Protein AF-A0A016QLS1-F1 (afdb_monomer_lite)

pLDDT: mean 85.64, std 13.07, range [38.88, 97.31]

Foldseek 3Di:
DKWWFALCLVCLLVVHDSVVSVVVQVVCLLVLQKDKDFAWDDQPPDTHGQGMMIFGDPDPQDGRFDDDPVNNVDCLDPCSNVCVVVVVHPNVLLVVLVPPPDDPVSSSVVSVVVRVPSRVPPPDPPPPVPRPPVQPADPALLSLLVCLVVLQVDDPVVSLVNLLSSLCNHCVNQVNSNCSVVSSVQSVVLSVCVVVVHNSSNQLSVLSVVLRVCVVVVPVDPGSVVVSVVSSDDD

Sequence (235 aa):
MVYFLPAVIVAAALGYSERHLYRLTAELRGAGLLDARGHVAQVGKLRRYSGTLWAVKLRPEAVRPRLRWWDFRHDWRPDFAEDYHGERGAFRAVQDVMSEPLDLKGQIGRLIALAQQWAAVPGMAKTPVEGGSDMRLGAGLRAVAAQLPALIGMHPRQRHRAVSALAAEIAHTLNEPGRFRQHCASIYAALTEENEQRPGLRLLALQLERLAVDLAEVAPWRKPGAVLAARLRPA

Organism: NCBI:txid1476583

Secondary structure (DSSP, 8-state):
-EEE--HHHHHHHTT--HHHHHHHHHHHHHTTSEEEEEEEEEETTEEEEEEEEEEE--STTSPPP---TTGGGS-S-TTHHHHHHTT--HHHHHHHHHHSS--HHHHHHHHHHHHHHHHT-TT---------------SHHHHHHHHGGGGTTS-HHHHHHHHHHHHHHHHHHTT-GGGHHHHHHHHHHHHHHHHTTS-HHHHHHHHHHHHHHHHHTT---S-HHHHHHHHTS--

Structure (mmCIF, N/CA/C/O backbone):
data_AF-A0A016QLS1-F1
#
_entry.id   AF-A0A016QLS1-F1
#
loop_
_atom_site.group_PDB
_atom_site.id
_atom_site.type_symbol
_atom_site.label_atom_id
_atom_site.label_alt_id
_atom_site.label_comp_id
_atom_site.label_asym_id
_atom_site.label_entity_id
_atom_site.label_seq_id
_atom_site.pdbx_PDB_ins_code
_atom_site.Cartn_x
_atom_site.Cartn_y
_atom_site.Cartn_z
_atom_site.occupancy
_atom_site.B_iso_or_equiv
_atom_site.auth_seq_id
_atom_site.auth_comp_id
_atom_site.auth_asym_id
_atom_site.auth_atom_id
_atom_site.pdbx_PDB_model_num
ATOM 1 N N . MET A 1 1 ? 8.570 -8.772 1.749 1.00 73.94 1 MET A N 1
ATOM 2 C CA . MET A 1 1 ? 9.916 -8.427 1.240 1.00 73.94 1 MET A CA 1
ATOM 3 C C . MET A 1 1 ? 9.792 -7.211 0.339 1.00 73.94 1 MET A C 1
ATOM 5 O O . MET A 1 1 ? 8.758 -7.105 -0.315 1.00 73.94 1 MET A O 1
ATOM 9 N N . VAL A 1 2 ? 10.766 -6.295 0.358 1.00 84.62 2 VAL A N 1
ATOM 10 C CA . VAL A 1 2 ? 10.768 -5.068 -0.460 1.00 84.62 2 VAL A CA 1
ATOM 11 C C . VAL A 1 2 ? 11.813 -5.188 -1.564 1.00 84.62 2 VAL A C 1
ATOM 13 O O . VAL A 1 2 ? 12.924 -5.640 -1.306 1.00 84.62 2 VAL A O 1
ATOM 16 N N . TYR A 1 3 ? 11.445 -4.779 -2.772 1.00 87.19 3 TYR A N 1
ATOM 17 C CA . TYR A 1 3 ? 12.298 -4.760 -3.954 1.00 87.19 3 TYR A CA 1
ATOM 18 C C . TYR A 1 3 ? 12.253 -3.379 -4.592 1.00 87.19 3 TYR A C 1
ATOM 20 O O . TYR A 1 3 ? 11.197 -2.747 -4.614 1.00 87.19 3 TYR A O 1
ATOM 28 N N . PHE A 1 4 ? 13.364 -2.944 -5.170 1.00 89.69 4 PHE A N 1
ATOM 29 C CA . PHE A 1 4 ? 13.385 -1.814 -6.087 1.00 89.69 4 PHE A CA 1
ATOM 30 C C . PHE A 1 4 ? 13.389 -2.336 -7.519 1.00 89.69 4 PHE A C 1
ATOM 32 O O . PHE A 1 4 ? 14.244 -3.134 -7.887 1.00 89.69 4 PHE A O 1
ATOM 39 N N . LEU A 1 5 ? 12.418 -1.907 -8.321 1.00 91.75 5 LEU A N 1
ATOM 40 C CA . LEU A 1 5 ? 12.356 -2.242 -9.739 1.00 91.75 5 LEU A CA 1
ATOM 41 C C . LEU A 1 5 ? 11.511 -1.191 -10.475 1.00 91.75 5 LEU A C 1
ATOM 43 O O . LEU A 1 5 ? 10.357 -0.969 -10.101 1.00 91.75 5 LEU A O 1
ATOM 47 N N . PRO A 1 6 ? 12.031 -0.509 -11.507 1.00 92.62 6 PRO A N 1
ATOM 48 C CA . PRO A 1 6 ? 11.239 0.442 -12.281 1.00 92.62 6 PRO A CA 1
ATOM 49 C C . PRO A 1 6 ? 9.993 -0.194 -12.911 1.00 92.62 6 PRO A C 1
ATOM 51 O O . PRO A 1 6 ? 10.079 -1.225 -13.576 1.00 92.62 6 PRO A O 1
ATOM 54 N N . ALA A 1 7 ? 8.835 0.455 -12.747 1.00 93.50 7 ALA A N 1
ATOM 55 C CA . ALA A 1 7 ? 7.557 -0.019 -13.286 1.00 93.50 7 ALA A CA 1
ATOM 56 C C . ALA A 1 7 ? 7.588 -0.293 -14.800 1.00 93.50 7 ALA A C 1
ATOM 58 O O . ALA A 1 7 ? 6.978 -1.258 -15.245 1.00 93.50 7 ALA A O 1
ATOM 59 N N . VAL A 1 8 ? 8.335 0.497 -15.579 1.00 94.19 8 VAL A N 1
ATOM 60 C CA . VAL A 1 8 ? 8.478 0.290 -17.030 1.00 94.19 8 VAL A CA 1
ATOM 61 C C . VAL A 1 8 ? 9.091 -1.073 -17.376 1.00 94.19 8 VAL A C 1
ATOM 63 O O . VAL A 1 8 ? 8.624 -1.734 -18.297 1.00 94.19 8 VAL A O 1
ATOM 66 N N . ILE A 1 9 ? 10.076 -1.537 -16.597 1.00 94.69 9 ILE A N 1
ATOM 67 C CA . ILE A 1 9 ? 10.723 -2.839 -16.809 1.00 94.69 9 ILE A CA 1
ATOM 68 C C . ILE A 1 9 ? 9.739 -3.964 -16.479 1.00 94.69 9 ILE A C 1
ATOM 70 O O . ILE A 1 9 ? 9.610 -4.915 -17.243 1.00 94.69 9 ILE A O 1
ATOM 74 N N . VAL A 1 10 ? 8.994 -3.829 -15.375 1.00 94.88 10 VAL A N 1
ATOM 75 C CA . VAL A 1 10 ? 7.946 -4.792 -14.993 1.00 94.88 10 VAL A CA 1
ATOM 76 C C . VAL A 1 10 ? 6.854 -4.861 -16.058 1.00 94.88 10 VAL A C 1
ATOM 78 O O . VAL A 1 10 ? 6.421 -5.947 -16.426 1.00 94.88 10 VAL A O 1
ATOM 81 N N . ALA A 1 11 ? 6.410 -3.707 -16.557 1.00 94.88 11 ALA A N 1
ATOM 82 C CA . ALA A 1 11 ? 5.370 -3.622 -17.570 1.00 94.88 11 ALA A CA 1
ATOM 83 C C . ALA A 1 11 ? 5.816 -4.337 -18.851 1.00 94.88 11 ALA A C 1
ATOM 85 O O . ALA A 1 11 ? 5.110 -5.225 -19.322 1.00 94.88 11 ALA A O 1
ATOM 86 N N . ALA A 1 12 ? 7.023 -4.030 -19.336 1.00 94.44 12 ALA A N 1
ATOM 87 C CA . ALA A 1 12 ? 7.595 -4.665 -20.516 1.00 94.44 12 ALA A CA 1
ATOM 88 C C . ALA A 1 12 ? 7.751 -6.183 -20.340 1.00 94.44 12 ALA A C 1
ATOM 90 O O . ALA A 1 12 ? 7.276 -6.944 -21.179 1.00 94.44 12 ALA A O 1
ATOM 91 N N . ALA A 1 13 ? 8.335 -6.637 -19.226 1.00 94.06 13 ALA A N 1
ATOM 92 C CA . ALA A 1 13 ? 8.540 -8.062 -18.956 1.00 94.06 13 ALA A CA 1
ATOM 93 C C . ALA A 1 13 ? 7.226 -8.862 -18.868 1.00 94.06 13 ALA A C 1
ATOM 95 O O . ALA A 1 13 ? 7.205 -10.045 -19.196 1.00 94.06 13 ALA A O 1
ATOM 96 N N . LEU A 1 14 ? 6.130 -8.225 -18.444 1.00 92.75 14 LEU A N 1
ATOM 97 C CA . LEU A 1 14 ? 4.800 -8.837 -18.377 1.00 92.75 14 LEU A CA 1
ATOM 98 C C . LEU A 1 14 ? 3.971 -8.653 -19.661 1.00 92.75 14 LEU A C 1
ATOM 100 O O . LEU A 1 14 ? 2.833 -9.116 -19.709 1.00 92.75 14 LEU A O 1
ATOM 104 N N . GLY A 1 15 ? 4.494 -7.961 -20.678 1.00 92.19 15 GLY A N 1
ATOM 105 C CA . GLY A 1 15 ? 3.747 -7.647 -21.899 1.00 92.19 15 GLY A CA 1
ATOM 106 C C . GLY A 1 15 ? 2.592 -6.661 -21.683 1.00 92.19 15 GLY A C 1
ATOM 107 O O . GLY A 1 15 ? 1.609 -6.675 -22.423 1.00 92.19 15 GLY A O 1
ATOM 108 N N . TYR A 1 16 ? 2.679 -5.805 -20.662 1.00 94.19 16 TYR A N 1
ATOM 109 C CA . TYR A 1 16 ? 1.679 -4.785 -20.352 1.00 94.19 16 TYR A CA 1
ATOM 110 C C . TYR A 1 16 ? 2.170 -3.375 -20.677 1.00 94.19 16 TYR A C 1
ATOM 112 O O . TYR A 1 16 ? 3.355 -3.063 -20.622 1.00 94.19 16 TYR A O 1
ATOM 120 N N . SER A 1 17 ? 1.222 -2.471 -20.931 1.00 91.38 17 SER A N 1
ATOM 121 C CA . SER A 1 17 ? 1.499 -1.037 -20.855 1.00 91.38 17 SER A CA 1
ATOM 122 C C . SER A 1 17 ? 1.642 -0.597 -19.394 1.00 91.38 17 SER A C 1
ATOM 124 O O . SER A 1 17 ? 1.034 -1.185 -18.494 1.00 91.38 17 SER A O 1
ATOM 126 N N . GLU A 1 18 ? 2.370 0.494 -19.141 1.00 86.88 18 GLU A N 1
ATOM 127 C CA . GLU A 1 18 ? 2.495 1.060 -17.788 1.00 86.88 18 GLU A CA 1
ATOM 128 C C . GLU A 1 18 ? 1.130 1.380 -17.165 1.00 86.88 18 GLU A C 1
ATOM 130 O O . GLU A 1 18 ? 0.887 1.101 -15.991 1.00 86.88 18 GLU A O 1
ATOM 135 N N . ARG A 1 19 ? 0.188 1.894 -17.967 1.00 88.31 19 ARG A N 1
ATOM 136 C CA . ARG A 1 19 ? -1.182 2.171 -17.516 1.00 88.31 19 ARG A CA 1
ATOM 137 C C . ARG A 1 19 ? -1.887 0.905 -17.026 1.00 88.31 19 ARG A C 1
ATOM 139 O O . ARG A 1 19 ? -2.559 0.950 -15.994 1.00 88.31 19 ARG A O 1
ATOM 146 N N . HIS A 1 20 ? -1.740 -0.211 -17.742 1.00 92.31 20 HIS A N 1
ATOM 147 C CA . HIS A 1 20 ? -2.283 -1.495 -17.300 1.00 92.31 20 HIS A CA 1
ATOM 148 C C . HIS A 1 20 ? -1.604 -1.987 -16.026 1.00 92.31 20 HIS A C 1
ATOM 150 O O . HIS A 1 20 ? -2.304 -2.400 -15.099 1.00 92.31 20 HIS A O 1
ATOM 156 N N . LEU A 1 21 ? -0.279 -1.863 -15.932 1.00 93.62 21 LEU A N 1
ATOM 157 C CA . LEU A 1 21 ? 0.450 -2.231 -14.726 1.00 93.62 21 LEU A CA 1
ATOM 158 C C . LEU A 1 21 ? -0.027 -1.428 -13.506 1.00 93.62 21 LEU A C 1
ATOM 160 O O . LEU A 1 21 ? -0.253 -2.016 -12.449 1.00 93.62 21 LEU A O 1
ATOM 164 N N . TYR A 1 22 ? -0.242 -0.114 -13.625 1.00 88.44 22 TYR A N 1
ATOM 165 C CA . TYR A 1 22 ? -0.738 0.705 -12.512 1.00 88.44 22 TYR A CA 1
ATOM 166 C C . TYR A 1 22 ? -2.143 0.298 -12.056 1.00 88.44 22 TYR A C 1
ATOM 168 O O . TYR A 1 22 ? -2.404 0.274 -10.850 1.00 88.44 22 TYR A O 1
ATOM 176 N N . ARG A 1 23 ? -3.031 -0.069 -12.991 1.00 89.19 23 ARG A N 1
ATOM 177 C CA . ARG A 1 23 ? -4.363 -0.594 -12.654 1.00 89.19 23 ARG A CA 1
ATOM 178 C C . ARG A 1 23 ? -4.258 -1.913 -11.883 1.00 89.19 23 ARG A C 1
ATOM 180 O O . ARG A 1 23 ? -4.785 -2.001 -10.777 1.00 89.19 23 ARG A O 1
ATOM 187 N N . LEU A 1 24 ? -3.504 -2.883 -12.405 1.00 91.19 24 LEU A N 1
ATOM 188 C CA . LEU A 1 24 ? -3.283 -4.175 -11.741 1.00 91.19 24 LEU A CA 1
ATOM 189 C C . LEU A 1 24 ? -2.623 -4.001 -10.368 1.00 91.19 24 LEU A C 1
ATOM 191 O O . LEU A 1 24 ? -3.018 -4.626 -9.391 1.00 91.19 24 LEU A O 1
ATOM 195 N N . THR A 1 25 ? -1.667 -3.080 -10.256 1.00 92.12 25 THR A N 1
ATOM 196 C CA . THR A 1 25 ? -1.022 -2.738 -8.983 1.00 92.12 25 THR A CA 1
ATOM 197 C C . THR A 1 25 ? -2.041 -2.233 -7.960 1.00 92.12 25 THR A C 1
ATOM 199 O O . THR A 1 25 ? -1.954 -2.585 -6.784 1.00 92.12 25 THR A O 1
ATOM 202 N N . ALA A 1 26 ? -3.022 -1.423 -8.369 1.00 84.81 26 ALA A N 1
ATOM 203 C CA . ALA A 1 26 ? -4.074 -0.954 -7.470 1.00 84.81 26 ALA A CA 1
ATOM 204 C C . ALA A 1 26 ? -4.979 -2.100 -6.989 1.00 84.81 26 ALA A C 1
ATOM 206 O O . ALA A 1 26 ? -5.302 -2.154 -5.800 1.00 84.81 26 ALA A O 1
ATOM 207 N N . GLU A 1 27 ? -5.333 -3.029 -7.878 1.00 86.94 27 GLU A N 1
ATOM 208 C CA . GLU A 1 27 ? -6.131 -4.220 -7.560 1.00 86.94 27 GLU A CA 1
ATOM 209 C C . GLU A 1 27 ? -5.387 -5.155 -6.595 1.00 86.94 27 GLU A C 1
ATOM 211 O O . GLU A 1 27 ? -5.905 -5.486 -5.528 1.00 86.94 27 GLU A O 1
ATOM 216 N N . LEU A 1 28 ? -4.128 -5.487 -6.897 1.00 88.88 28 LEU A N 1
ATOM 217 C CA . LEU A 1 28 ? -3.265 -6.311 -6.044 1.00 88.88 28 LEU A CA 1
ATOM 218 C C . LEU A 1 28 ? -3.004 -5.649 -4.686 1.00 88.88 28 LEU A C 1
ATOM 220 O O . LEU A 1 28 ? -2.975 -6.322 -3.651 1.00 88.88 28 LEU A O 1
ATOM 224 N N . ARG A 1 29 ? -2.876 -4.315 -4.658 1.00 86.31 29 ARG A N 1
ATOM 225 C CA . ARG A 1 29 ? -2.816 -3.560 -3.404 1.00 86.31 29 ARG A CA 1
ATOM 226 C C . ARG A 1 29 ? -4.121 -3.690 -2.632 1.00 86.31 29 ARG A C 1
ATOM 228 O O . ARG A 1 29 ? -4.066 -3.901 -1.423 1.00 86.31 29 ARG A O 1
ATOM 235 N N . GLY A 1 30 ? -5.275 -3.577 -3.289 1.00 78.62 30 GLY A N 1
ATOM 236 C CA . GLY A 1 30 ? -6.600 -3.768 -2.689 1.00 78.62 30 GLY A CA 1
ATOM 237 C C . GLY A 1 30 ? -6.780 -5.156 -2.071 1.00 78.62 30 GLY A C 1
ATOM 238 O O . GLY A 1 30 ? -7.250 -5.259 -0.940 1.00 78.62 30 GLY A O 1
ATOM 239 N N . ALA A 1 31 ? -6.299 -6.190 -2.761 1.00 82.56 31 ALA A N 1
ATOM 240 C CA . ALA A 1 31 ? -6.283 -7.578 -2.299 1.00 82.56 31 ALA A CA 1
ATOM 241 C C . ALA A 1 31 ? -5.249 -7.858 -1.189 1.00 82.56 31 ALA A C 1
ATOM 243 O O . ALA A 1 31 ? -5.225 -8.943 -0.616 1.00 82.56 31 ALA A O 1
ATOM 244 N N . GLY A 1 32 ? -4.381 -6.894 -0.868 1.00 82.12 32 GLY A N 1
ATOM 245 C CA . GLY A 1 32 ? -3.351 -7.054 0.156 1.00 82.12 32 GLY A CA 1
ATOM 246 C C . GLY A 1 32 ? -2.196 -7.970 -0.257 1.00 82.12 32 GLY A C 1
ATOM 247 O O . GLY A 1 32 ? -1.514 -8.511 0.612 1.00 82.12 32 GLY A O 1
ATOM 248 N N . LEU A 1 33 ? -1.973 -8.130 -1.564 1.00 87.19 33 LEU A N 1
ATOM 249 C CA . LEU A 1 33 ? -0.901 -8.955 -2.128 1.00 87.19 33 LEU A CA 1
ATOM 250 C C . LEU A 1 33 ? 0.394 -8.167 -2.348 1.00 87.19 33 LEU A C 1
ATOM 252 O O . LEU A 1 33 ? 1.481 -8.743 -2.323 1.00 87.19 33 LEU A O 1
ATOM 256 N N . LEU A 1 34 ? 0.292 -6.847 -2.517 1.00 92.81 34 LEU A N 1
ATOM 257 C CA . LEU A 1 34 ? 1.447 -5.959 -2.599 1.00 92.81 34 LEU A CA 1
ATOM 258 C C . LEU A 1 34 ? 1.177 -4.573 -1.997 1.00 92.81 34 LEU A C 1
ATOM 260 O O . LEU A 1 34 ? 0.032 -4.162 -1.808 1.00 92.81 34 LEU A O 1
ATOM 264 N N . ASP A 1 35 ? 2.245 -3.828 -1.742 1.00 91.62 35 ASP A N 1
ATOM 265 C CA . ASP A 1 35 ? 2.246 -2.369 -1.683 1.00 91.62 35 ASP A CA 1
ATOM 266 C C . ASP A 1 35 ? 3.327 -1.860 -2.637 1.00 91.62 35 ASP A C 1
ATOM 268 O O . ASP A 1 35 ? 4.347 -2.513 -2.833 1.00 91.62 35 ASP A O 1
ATOM 272 N N . ALA A 1 36 ? 3.099 -0.714 -3.265 1.00 93.25 36 ALA A N 1
ATOM 273 C CA . ALA A 1 36 ? 4.022 -0.186 -4.262 1.00 93.25 36 ALA A CA 1
ATOM 274 C C . ALA A 1 36 ? 3.992 1.333 -4.268 1.00 93.25 36 ALA A C 1
ATOM 276 O O . ALA A 1 36 ? 2.910 1.915 -4.176 1.00 93.25 36 ALA A O 1
ATOM 277 N N . ARG A 1 37 ? 5.143 1.992 -4.376 1.00 92.00 37 ARG A N 1
ATOM 278 C CA . ARG A 1 37 ? 5.220 3.458 -4.460 1.00 92.00 37 ARG A CA 1
ATOM 279 C C . ARG A 1 37 ? 6.440 3.887 -5.255 1.00 92.00 37 ARG A C 1
ATOM 281 O O . ARG A 1 37 ? 7.464 3.210 -5.240 1.00 92.00 37 ARG A O 1
ATOM 288 N N . GLY A 1 38 ? 6.322 5.035 -5.915 1.00 91.62 38 GLY A N 1
ATOM 289 C CA . GLY A 1 38 ? 7.447 5.656 -6.596 1.00 91.62 38 GLY A CA 1
ATOM 290 C C . GLY A 1 38 ? 8.575 5.980 -5.621 1.00 91.62 38 GLY A C 1
ATOM 291 O O . GLY A 1 38 ? 8.334 6.493 -4.527 1.00 91.62 38 GLY A O 1
ATOM 292 N N . HIS A 1 39 ? 9.791 5.662 -6.036 1.00 91.56 39 HIS A N 1
ATOM 293 C CA . HIS A 1 39 ? 11.024 6.019 -5.367 1.00 91.56 39 HIS A CA 1
ATOM 294 C C . HIS A 1 39 ? 11.652 7.217 -6.074 1.00 91.56 39 HIS A C 1
ATOM 296 O O . HIS A 1 39 ? 11.641 7.316 -7.304 1.00 91.56 39 HIS A O 1
ATOM 302 N N . VAL A 1 40 ? 12.187 8.137 -5.281 1.00 89.94 40 VAL A N 1
ATOM 303 C CA . VAL A 1 40 ? 12.775 9.378 -5.770 1.00 89.94 40 VAL A CA 1
ATOM 304 C C . VAL A 1 40 ? 14.191 9.456 -5.233 1.00 89.94 40 VAL A C 1
ATOM 306 O O . VAL A 1 40 ? 14.380 9.520 -4.022 1.00 89.94 40 VAL A O 1
ATOM 309 N N . ALA A 1 41 ? 15.162 9.472 -6.139 1.00 87.69 41 ALA A N 1
ATOM 310 C CA . ALA A 1 41 ? 16.557 9.709 -5.811 1.00 87.69 41 ALA A CA 1
ATOM 311 C C . ALA A 1 41 ? 16.896 11.197 -5.964 1.00 87.69 41 ALA A C 1
ATOM 313 O O . ALA A 1 41 ? 16.207 11.960 -6.655 1.00 87.69 41 ALA A O 1
ATOM 314 N N . GLN A 1 42 ? 17.964 11.611 -5.293 1.00 87.56 42 GLN A N 1
ATOM 315 C CA . GLN A 1 42 ? 18.510 12.953 -5.415 1.00 87.56 42 GLN A CA 1
ATOM 316 C C . GLN A 1 42 ? 19.667 12.939 -6.418 1.00 87.56 42 GLN A C 1
ATOM 318 O O . GLN A 1 42 ? 20.610 12.175 -6.262 1.00 87.56 42 GLN A O 1
ATOM 323 N N . VAL A 1 43 ? 19.591 13.797 -7.435 1.00 86.62 43 VAL A N 1
ATOM 324 C CA . VAL A 1 43 ? 20.648 14.001 -8.435 1.00 86.62 43 VAL A CA 1
ATOM 325 C C . VAL A 1 43 ? 21.059 15.469 -8.359 1.00 86.62 43 VAL A C 1
ATOM 327 O O . VAL A 1 43 ? 20.313 16.365 -8.768 1.00 86.62 43 VAL A O 1
ATOM 330 N N . GLY A 1 44 ? 22.202 15.738 -7.726 1.00 86.62 44 GLY A N 1
ATOM 331 C CA . GLY A 1 44 ? 22.613 17.095 -7.361 1.00 86.62 44 GLY A CA 1
ATOM 332 C C . GLY A 1 44 ? 21.577 17.783 -6.458 1.00 86.62 44 GLY A C 1
ATOM 333 O O . GLY A 1 44 ? 21.294 17.330 -5.348 1.00 86.62 44 GLY A O 1
ATOM 334 N N . LYS A 1 45 ? 20.990 18.888 -6.937 1.00 88.31 45 LYS A N 1
ATOM 335 C CA . LYS A 1 45 ? 19.924 19.635 -6.233 1.00 88.31 45 LYS A CA 1
ATOM 336 C C . LYS A 1 45 ? 18.505 19.207 -6.629 1.00 88.31 45 LYS A C 1
ATOM 338 O O . LYS A 1 45 ? 17.536 19.746 -6.099 1.00 88.31 45 LYS A O 1
ATOM 343 N N . LEU A 1 46 ? 18.360 18.271 -7.567 1.00 88.88 46 LEU A N 1
ATOM 344 C CA . LEU A 1 46 ? 17.070 17.871 -8.120 1.00 88.88 46 LEU A CA 1
ATOM 345 C C . LEU A 1 46 ? 16.598 16.547 -7.524 1.00 88.88 46 LEU A C 1
ATOM 347 O O . LEU A 1 46 ? 17.380 15.632 -7.277 1.00 88.88 46 LEU A O 1
ATOM 351 N N . ARG A 1 47 ? 15.283 16.432 -7.338 1.00 88.25 47 ARG A N 1
ATOM 352 C CA . ARG A 1 47 ? 14.615 15.182 -6.974 1.00 88.25 47 ARG A CA 1
ATOM 353 C C . ARG A 1 47 ? 14.032 14.555 -8.230 1.00 88.25 47 ARG A C 1
ATOM 355 O O . ARG A 1 47 ? 13.219 15.183 -8.911 1.00 88.25 47 ARG A O 1
ATOM 362 N N . ARG A 1 48 ? 14.459 13.338 -8.553 1.00 89.88 48 ARG A N 1
ATOM 363 C CA . ARG A 1 48 ? 14.087 12.641 -9.786 1.00 89.88 48 ARG A CA 1
ATOM 364 C C . ARG A 1 48 ? 13.561 11.250 -9.476 1.00 89.88 48 ARG A C 1
ATOM 366 O O . ARG A 1 48 ? 14.052 10.564 -8.584 1.00 89.88 48 ARG A O 1
ATOM 373 N N . TYR A 1 49 ? 12.524 10.861 -10.205 1.00 90.00 49 TYR A N 1
ATOM 374 C CA . TYR A 1 49 ? 11.964 9.523 -10.113 1.00 90.00 49 TYR A CA 1
ATOM 375 C C . TYR A 1 49 ? 13.005 8.512 -10.588 1.00 90.00 49 TYR A C 1
ATOM 377 O O . TYR A 1 49 ? 13.423 8.575 -11.742 1.00 90.00 49 TYR A O 1
ATOM 385 N N . SER A 1 50 ? 13.424 7.609 -9.704 1.00 87.62 50 SER A N 1
ATOM 386 C CA . SER A 1 50 ? 14.433 6.599 -10.034 1.00 87.62 50 SER A CA 1
ATOM 387 C C . SER A 1 50 ? 13.849 5.216 -10.274 1.00 87.62 50 SER A C 1
ATOM 389 O O . SER A 1 50 ? 14.454 4.408 -10.969 1.00 87.62 50 SER A O 1
ATOM 391 N N . GLY A 1 51 ? 12.649 4.943 -9.765 1.00 91.06 51 GLY A N 1
ATOM 392 C CA . GLY A 1 51 ? 11.983 3.664 -9.969 1.00 91.06 51 GLY A CA 1
ATOM 393 C C . GLY A 1 51 ? 10.812 3.471 -9.020 1.00 91.06 51 GLY A C 1
ATOM 394 O O . GLY A 1 51 ? 10.253 4.427 -8.487 1.00 91.06 51 GLY A O 1
ATOM 395 N N . THR A 1 52 ? 10.425 2.222 -8.797 1.00 93.44 52 THR A N 1
ATOM 396 C CA . THR A 1 52 ? 9.310 1.870 -7.913 1.00 93.44 52 THR A CA 1
ATOM 397 C C . THR A 1 52 ? 9.797 0.901 -6.846 1.00 93.44 52 THR A C 1
ATOM 399 O O . THR A 1 52 ? 10.529 -0.039 -7.148 1.00 93.44 52 THR A O 1
ATOM 402 N N . LEU A 1 53 ? 9.382 1.120 -5.599 1.00 92.69 53 LEU A N 1
ATOM 403 C CA . LEU A 1 53 ? 9.499 0.115 -4.549 1.00 92.69 53 LEU A CA 1
ATOM 404 C C . LEU A 1 53 ? 8.276 -0.787 -4.571 1.00 92.69 53 LEU A C 1
ATOM 406 O O . LEU A 1 53 ? 7.153 -0.294 -4.674 1.00 92.69 53 LEU A O 1
ATOM 410 N N . TRP A 1 54 ? 8.503 -2.084 -4.407 1.00 91.75 54 TRP A N 1
ATOM 411 C CA . TRP A 1 54 ? 7.494 -3.132 -4.387 1.00 91.75 54 TRP A CA 1
ATOM 412 C C . TRP A 1 54 ? 7.650 -3.946 -3.112 1.00 91.75 54 TRP A C 1
ATOM 414 O O . TRP A 1 54 ? 8.626 -4.670 -2.944 1.00 91.75 54 TRP A O 1
ATOM 424 N N . ALA A 1 55 ? 6.684 -3.852 -2.208 1.00 90.88 55 ALA A N 1
ATOM 425 C CA . ALA A 1 55 ? 6.553 -4.773 -1.095 1.00 90.88 55 ALA A CA 1
ATOM 426 C C . ALA A 1 55 ? 5.604 -5.899 -1.519 1.00 90.88 55 ALA A C 1
ATOM 428 O O . ALA A 1 55 ? 4.427 -5.640 -1.748 1.00 90.88 55 ALA A O 1
ATOM 429 N N . VAL A 1 56 ? 6.091 -7.135 -1.619 1.00 88.38 56 VAL A N 1
ATOM 430 C CA . VAL A 1 56 ? 5.307 -8.272 -2.137 1.00 88.38 56 VAL A CA 1
ATOM 431 C C . VAL A 1 56 ? 5.064 -9.314 -1.046 1.00 88.38 56 VAL A C 1
ATOM 433 O O . VAL A 1 56 ? 5.948 -9.599 -0.225 1.00 88.38 56 VAL A O 1
ATOM 436 N N . LYS A 1 57 ? 3.847 -9.869 -1.036 1.00 85.25 57 LYS A N 1
ATOM 437 C CA . LYS A 1 57 ? 3.438 -11.001 -0.204 1.00 85.25 57 LYS A CA 1
ATOM 438 C C . LYS A 1 57 ? 3.846 -12.303 -0.891 1.00 85.25 57 LYS A C 1
ATOM 440 O O . LYS A 1 57 ? 3.310 -12.632 -1.940 1.00 85.25 57 LYS A O 1
ATOM 445 N N . LEU A 1 58 ? 4.790 -13.034 -0.298 1.00 81.81 58 LEU A N 1
ATOM 446 C CA . LEU A 1 58 ? 5.307 -14.284 -0.876 1.00 81.81 58 LEU A CA 1
ATOM 447 C C . LEU A 1 58 ? 4.613 -15.539 -0.343 1.00 81.81 58 LEU A C 1
ATOM 449 O O . LEU A 1 58 ? 4.653 -16.573 -0.998 1.00 81.81 58 LEU A O 1
ATOM 453 N N . ARG A 1 59 ? 3.994 -15.463 0.840 1.00 79.69 59 ARG A N 1
ATOM 454 C CA . ARG A 1 59 ? 3.293 -16.596 1.451 1.00 79.69 59 ARG A CA 1
ATOM 455 C C . ARG A 1 59 ? 1.837 -16.242 1.750 1.00 79.69 59 ARG A C 1
ATOM 457 O O . ARG A 1 59 ? 1.597 -15.102 2.156 1.00 79.69 59 ARG A O 1
ATOM 464 N N . PRO A 1 60 ? 0.873 -17.159 1.576 1.00 73.56 60 PRO A N 1
ATOM 465 C CA . PRO A 1 60 ? -0.543 -16.894 1.845 1.00 73.56 60 PRO A CA 1
ATOM 466 C C . PRO A 1 60 ? -0.830 -16.412 3.273 1.00 73.56 60 PRO A C 1
ATOM 468 O O . PRO A 1 60 ? -1.630 -15.498 3.469 1.00 73.56 60 PRO A O 1
ATOM 471 N N . GLU A 1 61 ? -0.134 -16.972 4.253 1.00 73.00 61 GLU A N 1
ATOM 472 C CA . GLU A 1 61 ? -0.233 -16.656 5.679 1.00 73.00 61 GLU A CA 1
ATOM 473 C C . GLU A 1 61 ? 0.560 -15.406 6.076 1.00 73.00 61 GLU A C 1
ATOM 475 O O . GLU A 1 61 ? 0.353 -14.844 7.151 1.00 73.00 61 GLU A O 1
ATOM 480 N N . ALA A 1 62 ? 1.454 -14.931 5.202 1.00 69.88 62 ALA A N 1
ATOM 481 C CA . ALA A 1 62 ? 2.198 -13.716 5.473 1.00 69.88 62 ALA A CA 1
ATOM 482 C C . ALA A 1 62 ? 1.252 -12.516 5.517 1.00 69.88 62 ALA A C 1
ATOM 484 O O . ALA A 1 62 ? 0.248 -12.408 4.808 1.00 69.88 62 ALA A O 1
ATOM 485 N N . VAL A 1 63 ? 1.594 -11.567 6.361 1.00 72.88 63 VAL A N 1
ATOM 486 C CA . VAL A 1 63 ? 0.760 -10.397 6.556 1.00 72.88 63 VAL A CA 1
ATOM 487 C C . VAL A 1 63 ? 0.872 -9.465 5.348 1.00 72.88 63 VAL A C 1
ATOM 489 O O . VAL A 1 63 ? 1.830 -9.526 4.572 1.00 72.88 63 VAL A O 1
ATOM 492 N N . ARG A 1 64 ? -0.130 -8.596 5.175 1.00 78.31 64 ARG A N 1
ATOM 493 C CA . ARG A 1 64 ? -0.174 -7.608 4.101 1.00 78.31 64 ARG A CA 1
ATOM 494 C C . ARG A 1 64 ? 1.144 -6.818 4.030 1.00 78.31 64 ARG A C 1
ATOM 496 O O . ARG A 1 64 ? 1.515 -6.168 5.010 1.00 78.31 64 ARG A O 1
ATOM 503 N N . PRO A 1 65 ? 1.825 -6.825 2.876 1.00 84.12 65 PRO A N 1
ATOM 504 C CA . PRO A 1 65 ? 3.076 -6.115 2.701 1.00 84.12 65 PRO A CA 1
ATOM 505 C C . PRO A 1 65 ? 2.808 -4.610 2.710 1.00 84.12 65 PRO A C 1
ATOM 507 O O . PRO A 1 65 ? 1.780 -4.143 2.214 1.00 84.12 65 PRO A O 1
ATOM 510 N N . ARG A 1 66 ? 3.726 -3.843 3.298 1.00 84.56 66 ARG A N 1
ATOM 511 C CA . ARG A 1 66 ? 3.618 -2.387 3.391 1.00 84.56 66 ARG A CA 1
ATOM 512 C C . ARG A 1 66 ? 4.990 -1.754 3.271 1.00 84.56 66 ARG A C 1
ATOM 514 O O . ARG A 1 66 ? 5.911 -2.172 3.966 1.00 84.56 66 ARG A O 1
ATOM 521 N N . LEU A 1 67 ? 5.079 -0.709 2.453 1.00 85.31 67 LEU A N 1
ATOM 522 C CA . LEU A 1 67 ? 6.269 0.127 2.387 1.00 85.31 67 LEU A CA 1
ATOM 523 C C . LEU A 1 67 ? 6.314 1.070 3.590 1.00 85.31 67 LEU A C 1
ATOM 525 O O . LEU A 1 67 ? 5.327 1.720 3.959 1.00 85.31 67 LEU A O 1
ATOM 529 N N . ARG A 1 68 ? 7.480 1.145 4.211 1.00 81.88 68 ARG A N 1
ATOM 530 C CA . ARG A 1 68 ? 7.780 1.933 5.399 1.00 81.88 68 ARG A CA 1
ATOM 531 C C . ARG A 1 68 ? 8.625 3.135 5.015 1.00 81.88 68 ARG A C 1
ATOM 533 O O . ARG A 1 68 ? 9.248 3.176 3.965 1.00 81.88 68 ARG A O 1
ATOM 540 N N . TRP A 1 69 ? 8.650 4.149 5.877 1.00 79.88 69 TRP A N 1
ATOM 541 C CA . TRP A 1 69 ? 9.358 5.393 5.561 1.00 79.88 69 TRP A CA 1
ATOM 542 C C . TRP A 1 69 ? 10.868 5.187 5.365 1.00 79.88 69 TRP A C 1
ATOM 544 O O . TRP A 1 69 ? 11.469 5.912 4.581 1.00 79.88 69 TRP A O 1
ATOM 554 N N . TRP A 1 70 ? 11.475 4.221 6.063 1.00 80.62 70 TRP A N 1
ATOM 555 C CA . TRP A 1 70 ? 12.904 3.933 5.933 1.00 80.62 70 TRP A CA 1
ATOM 556 C C . TRP A 1 70 ? 13.241 3.204 4.640 1.00 80.62 70 TRP A C 1
ATOM 558 O O . TRP A 1 70 ? 14.345 3.392 4.143 1.00 80.62 70 TRP A O 1
ATOM 568 N N . ASP A 1 71 ? 12.285 2.478 4.050 1.00 84.06 71 ASP A N 1
ATOM 569 C CA . ASP A 1 71 ? 12.464 1.913 2.714 1.00 84.06 71 ASP A CA 1
ATOM 570 C C . ASP A 1 71 ? 12.767 3.045 1.727 1.00 84.06 71 ASP A C 1
ATOM 572 O O . ASP A 1 71 ? 13.643 2.906 0.899 1.00 84.06 71 ASP A O 1
ATOM 576 N N . PHE A 1 72 ? 12.159 4.227 1.867 1.00 83.62 72 PHE A N 1
ATOM 577 C CA . PHE A 1 72 ? 12.453 5.385 1.004 1.00 83.62 72 PHE A CA 1
ATOM 578 C C . PHE A 1 72 ? 13.742 6.137 1.351 1.00 83.62 72 PHE A C 1
ATOM 580 O O . PHE A 1 72 ? 14.101 7.065 0.632 1.00 83.62 72 PHE A O 1
ATOM 587 N N . ARG A 1 73 ? 14.393 5.827 2.478 1.00 82.50 73 ARG A N 1
ATOM 588 C CA . ARG A 1 73 ? 15.699 6.414 2.824 1.00 82.50 73 ARG A CA 1
ATOM 589 C C . ARG A 1 73 ? 16.863 5.563 2.352 1.00 82.50 73 ARG A C 1
ATOM 591 O O . ARG A 1 73 ? 17.985 6.055 2.339 1.00 82.50 73 ARG A O 1
ATOM 598 N N . HIS A 1 74 ? 16.601 4.300 2.041 1.00 79.88 74 HIS A N 1
ATOM 599 C CA . HIS A 1 74 ? 17.612 3.415 1.513 1.00 79.88 74 HIS A CA 1
ATOM 600 C C . HIS A 1 74 ? 18.010 3.871 0.109 1.00 79.88 74 HIS A C 1
ATOM 602 O O . HIS A 1 74 ? 17.150 4.207 -0.707 1.00 79.88 74 HIS A O 1
ATOM 608 N N . ASP A 1 75 ? 19.311 3.890 -0.159 1.00 79.44 75 ASP A N 1
ATOM 609 C CA . ASP A 1 75 ? 19.823 4.237 -1.475 1.00 79.44 75 ASP A CA 1
ATOM 610 C C . ASP A 1 75 ? 19.767 3.013 -2.391 1.00 79.44 75 ASP A C 1
ATOM 612 O O . ASP A 1 75 ? 20.736 2.283 -2.566 1.00 79.44 75 ASP A O 1
ATOM 616 N N . TRP A 1 76 ? 18.577 2.759 -2.937 1.00 82.19 76 TRP A N 1
ATOM 617 C CA . TRP A 1 76 ? 18.322 1.606 -3.804 1.00 82.19 76 TRP A CA 1
ATOM 618 C C . TRP A 1 76 ? 19.090 1.639 -5.122 1.00 82.19 76 TRP A C 1
ATOM 620 O O . TRP A 1 76 ? 19.081 0.644 -5.843 1.00 82.19 76 TRP A O 1
ATOM 630 N N . ARG A 1 77 ? 19.651 2.793 -5.496 1.00 80.56 77 ARG A N 1
ATOM 631 C CA . ARG A 1 77 ? 20.230 2.998 -6.818 1.00 80.56 77 ARG A CA 1
ATOM 632 C C . ARG A 1 77 ? 21.348 4.053 -6.757 1.00 80.56 77 ARG A C 1
ATOM 634 O O . ARG A 1 77 ? 21.145 5.178 -7.222 1.00 80.56 77 ARG A O 1
ATOM 641 N N . PRO A 1 78 ? 22.506 3.706 -6.168 1.00 80.25 78 PRO A N 1
ATOM 642 C CA . PRO A 1 78 ? 23.602 4.653 -5.944 1.00 80.25 78 PRO A CA 1
ATOM 643 C C . PRO A 1 78 ? 24.199 5.201 -7.252 1.00 80.25 78 PRO A C 1
ATOM 645 O O . PRO A 1 78 ? 24.679 6.330 -7.299 1.00 80.25 78 PRO A O 1
ATOM 648 N N . ASP A 1 79 ? 24.100 4.438 -8.339 1.00 82.69 79 ASP A N 1
ATOM 649 C CA . ASP A 1 79 ? 24.513 4.778 -9.707 1.00 82.69 79 ASP A CA 1
ATOM 650 C C . ASP A 1 79 ? 23.468 5.610 -10.482 1.00 82.69 79 ASP A C 1
ATOM 652 O O . ASP A 1 79 ? 23.689 6.003 -11.628 1.00 82.69 79 ASP A O 1
ATOM 656 N N . PHE A 1 80 ? 22.316 5.942 -9.882 1.00 86.50 80 PHE A N 1
ATOM 657 C CA . PHE A 1 80 ? 21.233 6.629 -10.595 1.00 86.50 80 PHE A CA 1
ATOM 658 C C . PHE A 1 80 ? 21.627 7.992 -11.168 1.00 86.50 80 PHE A C 1
ATOM 660 O O . PHE A 1 80 ? 21.092 8.393 -12.202 1.00 86.50 80 PHE A O 1
ATOM 667 N N . ALA A 1 81 ? 22.531 8.718 -10.508 1.00 85.00 81 ALA A N 1
ATOM 668 C CA . ALA A 1 81 ? 22.995 10.007 -11.005 1.00 85.00 81 ALA A CA 1
ATOM 669 C C . ALA A 1 81 ? 23.741 9.862 -12.342 1.00 85.00 81 ALA A C 1
ATOM 671 O O . ALA A 1 81 ? 23.497 10.646 -13.260 1.00 85.00 81 ALA A O 1
ATOM 672 N N . GLU A 1 82 ? 24.589 8.841 -12.474 1.00 84.69 82 GLU A N 1
ATOM 673 C CA . GLU A 1 82 ? 25.333 8.560 -13.705 1.00 84.69 82 GLU A CA 1
ATOM 674 C C . GLU A 1 82 ? 24.384 8.172 -14.837 1.00 84.69 82 GLU A C 1
ATOM 676 O O . GLU A 1 82 ? 24.460 8.733 -15.928 1.00 84.69 82 GLU A O 1
ATOM 681 N N . ASP A 1 83 ? 23.410 7.306 -14.557 1.00 83.81 83 ASP A N 1
ATOM 682 C CA . ASP A 1 83 ? 22.420 6.890 -15.552 1.00 83.81 83 ASP A CA 1
ATOM 683 C C . ASP A 1 83 ? 21.487 8.018 -15.988 1.00 83.81 83 ASP A C 1
ATOM 685 O O . ASP A 1 83 ? 21.086 8.077 -17.153 1.00 83.81 83 ASP A O 1
ATOM 689 N N . TYR A 1 84 ? 21.142 8.925 -15.070 1.00 84.44 84 TYR A N 1
ATOM 690 C CA . TYR A 1 84 ? 20.355 10.108 -15.396 1.00 84.44 84 TYR A CA 1
ATOM 691 C C . TYR A 1 84 ? 21.116 11.036 -16.350 1.00 84.44 84 TYR A C 1
ATOM 693 O O . TYR A 1 84 ? 20.525 11.546 -17.299 1.00 84.44 84 TYR A O 1
ATOM 701 N N . HIS A 1 85 ? 22.415 11.250 -16.121 1.00 84.50 85 HIS A N 1
ATOM 702 C CA . HIS A 1 85 ? 23.241 12.109 -16.973 1.00 84.50 85 HIS A CA 1
ATOM 703 C C . HIS A 1 85 ? 23.653 11.443 -18.290 1.00 84.50 85 HIS A C 1
ATOM 705 O O . HIS A 1 85 ? 23.775 12.129 -19.298 1.00 84.50 85 HIS A O 1
ATOM 711 N N . GLY A 1 86 ? 23.847 10.125 -18.291 1.00 81.06 86 GLY A N 1
ATOM 712 C CA . GLY A 1 86 ? 24.213 9.346 -19.472 1.00 81.06 86 GLY A CA 1
ATOM 713 C C . GLY A 1 86 ? 23.035 8.894 -20.337 1.00 81.06 86 GLY A C 1
ATOM 714 O O . GLY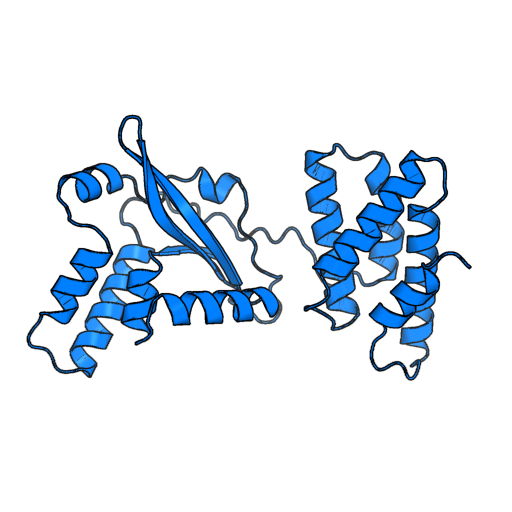 A 1 86 ? 23.257 8.150 -21.286 1.00 81.06 86 GLY A O 1
ATOM 715 N N . GLU A 1 87 ? 21.799 9.278 -19.995 1.00 78.50 87 GLU A N 1
ATOM 716 C CA . GLU A 1 87 ? 20.555 8.853 -20.666 1.00 78.50 87 GLU A CA 1
ATOM 717 C C . GLU A 1 87 ? 20.342 7.321 -20.700 1.00 78.50 87 GLU A C 1
ATOM 719 O O . GLU A 1 87 ? 19.577 6.788 -21.505 1.00 78.50 87 GLU A O 1
ATOM 724 N N . ARG A 1 88 ? 20.959 6.590 -19.762 1.00 82.31 88 ARG A N 1
ATOM 725 C CA . ARG A 1 88 ? 20.901 5.118 -19.634 1.00 82.31 88 ARG A CA 1
ATOM 726 C C . ARG A 1 88 ? 19.785 4.656 -18.695 1.00 82.31 88 ARG A C 1
ATOM 728 O O . ARG A 1 88 ? 19.926 3.720 -17.913 1.00 82.31 88 ARG A O 1
ATOM 735 N N . GLY A 1 89 ? 18.652 5.352 -18.737 1.00 85.38 89 GLY A N 1
ATOM 736 C CA . GLY A 1 89 ? 17.521 5.084 -17.854 1.00 85.38 89 GLY A CA 1
ATOM 737 C C . GLY A 1 89 ? 16.814 3.753 -18.141 1.00 85.38 89 GLY A C 1
ATOM 738 O O . GLY A 1 89 ? 16.976 3.139 -19.192 1.00 85.38 89 GLY A O 1
ATOM 739 N N . ALA A 1 90 ? 15.933 3.347 -17.223 1.00 89.31 90 ALA A N 1
ATOM 740 C CA . ALA A 1 90 ? 15.166 2.099 -17.319 1.00 89.31 90 ALA A CA 1
ATOM 741 C C . ALA A 1 90 ? 14.374 1.963 -18.629 1.00 89.31 90 ALA A C 1
ATOM 743 O O . ALA A 1 90 ? 14.293 0.881 -19.200 1.00 89.31 90 ALA A O 1
ATOM 744 N N . PHE A 1 91 ? 13.806 3.070 -19.115 1.00 90.06 91 PHE A N 1
ATOM 745 C CA . PHE A 1 91 ? 13.096 3.099 -20.391 1.00 90.06 91 PHE A CA 1
ATOM 746 C C . PHE A 1 91 ? 14.033 2.794 -21.564 1.00 90.06 91 PHE A C 1
ATOM 748 O O . PHE A 1 91 ? 13.674 2.008 -22.436 1.00 90.06 91 PHE A O 1
ATOM 755 N N . ARG A 1 92 ? 15.249 3.357 -21.556 1.00 92.00 92 ARG A N 1
ATOM 756 C CA . ARG A 1 92 ? 16.232 3.112 -22.611 1.00 92.00 92 ARG A CA 1
ATOM 757 C C . ARG A 1 92 ? 16.692 1.659 -22.615 1.00 92.00 92 ARG A C 1
ATOM 759 O O . ARG A 1 92 ? 16.666 1.035 -23.663 1.00 92.00 92 ARG A O 1
ATOM 766 N N . ALA A 1 93 ? 16.976 1.097 -21.441 1.00 92.31 93 ALA A N 1
ATOM 767 C CA . ALA A 1 93 ? 17.332 -0.315 -21.318 1.00 92.31 93 ALA A CA 1
ATOM 768 C C . ALA A 1 93 ? 16.232 -1.253 -21.860 1.00 92.31 93 ALA A C 1
ATOM 770 O O . ALA A 1 93 ? 16.532 -2.247 -22.515 1.00 92.31 93 ALA A O 1
ATOM 771 N N . VAL A 1 94 ? 14.952 -0.927 -21.632 1.00 93.38 94 VAL A N 1
ATOM 772 C CA . VAL A 1 94 ? 13.829 -1.663 -22.239 1.00 93.38 94 VAL A CA 1
ATOM 773 C C . VAL A 1 94 ? 13.818 -1.494 -23.757 1.00 93.38 94 VAL A C 1
ATOM 775 O O . VAL A 1 94 ? 13.659 -2.481 -24.467 1.00 93.38 94 VAL A O 1
ATOM 778 N N . GLN A 1 95 ? 13.990 -0.271 -24.268 1.00 94.19 95 GLN A N 1
ATOM 779 C CA . GLN A 1 95 ? 14.033 -0.021 -25.711 1.00 94.19 95 GLN A CA 1
ATOM 780 C C . GLN A 1 95 ? 15.165 -0.777 -26.403 1.00 94.19 95 GLN A C 1
ATOM 782 O O . GLN A 1 95 ? 14.941 -1.324 -27.480 1.00 94.19 95 GLN A O 1
ATOM 787 N N . ASP A 1 96 ? 16.346 -0.826 -25.790 1.00 94.56 96 ASP A N 1
ATOM 788 C CA . ASP A 1 96 ? 17.499 -1.530 -26.339 1.00 94.56 96 ASP A CA 1
ATOM 789 C C . ASP A 1 96 ? 17.171 -3.024 -26.496 1.00 94.56 96 ASP A C 1
ATOM 791 O O . ASP A 1 96 ? 17.317 -3.556 -27.592 1.00 94.56 96 ASP A O 1
ATOM 795 N N . VAL A 1 97 ? 16.590 -3.664 -25.468 1.00 94.56 97 VAL A N 1
ATOM 796 C CA . VAL A 1 97 ? 16.133 -5.067 -25.544 1.00 94.56 97 VAL A CA 1
ATOM 797 C C . VAL A 1 97 ? 15.040 -5.264 -26.598 1.00 94.56 97 VAL A C 1
ATOM 799 O O . VAL A 1 97 ? 15.078 -6.230 -27.356 1.00 94.56 97 VAL A O 1
ATOM 802 N N . MET A 1 98 ? 14.066 -4.354 -26.677 1.00 91.25 98 MET A N 1
ATOM 803 C CA . MET A 1 98 ? 12.980 -4.431 -27.664 1.00 91.25 98 MET A CA 1
ATOM 804 C C . MET A 1 98 ? 13.460 -4.221 -29.107 1.00 91.25 98 MET A C 1
ATOM 806 O O . MET A 1 98 ? 12.762 -4.615 -30.039 1.00 91.25 98 MET A O 1
ATOM 810 N N . SER A 1 99 ? 14.626 -3.598 -29.291 1.00 93.69 99 SER A N 1
ATOM 811 C CA . SER A 1 99 ? 15.248 -3.365 -30.599 1.00 93.69 99 SER A CA 1
ATOM 812 C C . SER A 1 99 ? 16.186 -4.502 -31.018 1.00 93.69 99 SER A C 1
ATOM 814 O O . SER A 1 99 ? 16.628 -4.529 -32.167 1.00 93.69 99 SER A O 1
ATOM 816 N N . GLU A 1 100 ? 16.503 -5.441 -30.116 1.00 93.75 100 GLU A N 1
ATOM 817 C CA . GLU A 1 100 ? 17.285 -6.633 -30.450 1.00 93.75 100 GLU A CA 1
ATOM 818 C C . GLU A 1 100 ? 16.499 -7.499 -31.466 1.00 93.75 100 GLU A C 1
ATOM 820 O O . GLU A 1 100 ? 15.281 -7.669 -31.320 1.00 93.75 100 GLU A O 1
ATOM 825 N N . PRO A 1 101 ? 17.165 -8.079 -32.488 1.00 94.12 101 PRO A N 1
ATOM 826 C CA . PRO A 1 101 ? 16.529 -8.912 -33.512 1.00 94.12 101 PRO A CA 1
ATOM 827 C C . PRO A 1 101 ? 16.229 -10.319 -32.968 1.00 94.12 101 PRO A C 1
ATOM 829 O O . PRO A 1 101 ? 16.760 -11.324 -33.438 1.00 94.12 101 PRO A O 1
ATOM 832 N N . LEU A 1 102 ? 15.404 -10.377 -31.928 1.00 92.94 102 LEU A N 1
ATOM 833 C CA . LEU A 1 102 ? 14.983 -11.589 -31.240 1.00 92.94 102 LEU A CA 1
ATOM 834 C C . LEU A 1 102 ? 13.520 -11.895 -31.547 1.00 92.94 102 LEU A C 1
ATOM 836 O O . LEU A 1 102 ? 12.716 -11.001 -31.811 1.00 92.94 102 LEU A O 1
ATOM 840 N N . ASP A 1 103 ? 13.163 -13.173 -31.465 1.00 93.19 103 ASP A N 1
ATOM 841 C CA . ASP A 1 103 ? 11.765 -13.580 -31.459 1.00 93.19 103 ASP A CA 1
ATOM 842 C C . ASP A 1 103 ? 11.076 -13.143 -30.153 1.00 93.19 103 ASP A C 1
ATOM 844 O O . ASP A 1 103 ? 11.720 -12.802 -29.159 1.00 93.19 103 ASP A O 1
ATOM 848 N N . LEU A 1 104 ? 9.741 -13.174 -30.126 1.00 88.94 104 LEU A N 1
ATOM 849 C CA . LEU A 1 104 ? 8.969 -12.727 -28.960 1.00 88.94 104 LEU A CA 1
ATOM 850 C C . LEU A 1 104 ? 9.381 -13.458 -27.669 1.00 88.94 104 LEU A C 1
ATOM 852 O O . LEU A 1 104 ? 9.457 -12.855 -26.598 1.00 88.94 104 LEU A O 1
ATOM 856 N N . LYS A 1 105 ? 9.671 -14.761 -27.763 1.00 92.19 105 LYS A N 1
ATOM 857 C CA . LYS A 1 105 ? 10.105 -15.569 -26.620 1.00 92.19 105 LYS A CA 1
ATOM 858 C C . LYS A 1 105 ? 11.485 -15.130 -26.122 1.00 92.19 105 LYS A C 1
ATOM 860 O O . LYS A 1 105 ? 11.670 -14.995 -24.911 1.00 92.19 105 LYS A O 1
ATOM 865 N N . GLY A 1 106 ? 12.427 -14.885 -27.031 1.00 93.00 106 GLY A N 1
ATOM 866 C CA . GLY A 1 106 ? 13.746 -14.342 -26.730 1.00 93.00 106 GLY A CA 1
ATOM 867 C C . GLY A 1 106 ? 13.663 -12.960 -26.089 1.00 93.00 106 GLY A C 1
ATOM 868 O O . GLY A 1 106 ? 14.278 -12.743 -25.046 1.00 93.00 106 GLY A O 1
ATOM 869 N N . GLN A 1 107 ? 12.834 -12.064 -26.632 1.00 92.31 107 GLN A N 1
ATOM 870 C CA . GLN A 1 107 ? 12.605 -10.727 -26.074 1.00 92.31 107 GLN A CA 1
ATOM 871 C C . GLN A 1 107 ? 12.063 -10.789 -24.641 1.00 92.31 107 GLN A C 1
ATOM 873 O O . GLN A 1 107 ? 12.619 -10.153 -23.745 1.00 92.31 107 GLN A O 1
ATOM 878 N N . ILE A 1 108 ? 11.034 -11.606 -24.383 1.00 92.69 108 ILE A N 1
ATOM 879 C CA . ILE A 1 108 ? 10.491 -11.798 -23.026 1.00 92.69 108 ILE A CA 1
ATOM 880 C C . ILE A 1 108 ? 11.574 -12.336 -22.082 1.00 92.69 108 ILE A C 1
ATOM 882 O O . ILE A 1 108 ? 11.733 -11.827 -20.972 1.00 92.69 108 ILE A O 1
ATOM 886 N N . GLY A 1 109 ? 12.357 -13.328 -22.520 1.00 94.06 109 GLY A N 1
ATOM 887 C CA . GLY A 1 109 ? 13.462 -13.874 -21.730 1.00 94.06 109 GLY A CA 1
ATOM 888 C C . GLY A 1 109 ? 14.498 -12.811 -21.350 1.00 94.06 109 GLY A C 1
ATOM 889 O O . GLY A 1 109 ? 14.909 -12.732 -20.190 1.00 94.06 109 GLY A O 1
ATOM 890 N N . ARG A 1 110 ? 14.868 -11.943 -22.297 1.00 95.81 110 ARG A N 1
ATOM 891 C CA . ARG A 1 110 ? 15.798 -10.826 -22.069 1.00 95.81 110 ARG A CA 1
ATOM 892 C C . ARG A 1 110 ? 15.222 -9.769 -21.132 1.00 95.81 110 ARG A C 1
ATOM 894 O O . ARG A 1 110 ? 15.932 -9.312 -20.241 1.00 95.81 110 ARG A O 1
ATOM 901 N N . LEU A 1 111 ? 13.940 -9.429 -21.262 1.00 95.12 111 LEU A N 1
ATOM 902 C CA . LEU A 1 111 ? 13.264 -8.487 -20.363 1.00 95.12 111 LEU A CA 1
ATOM 903 C C . LEU A 1 111 ? 13.160 -9.023 -18.930 1.00 95.12 111 LEU A C 1
ATOM 905 O O . LEU A 1 111 ? 13.353 -8.267 -17.978 1.00 95.12 111 LEU A O 1
ATOM 909 N N . ILE A 1 112 ? 12.906 -10.323 -18.753 1.00 93.44 112 ILE A N 1
ATOM 910 C CA . ILE A 1 112 ? 12.923 -10.964 -17.430 1.00 93.44 112 ILE A CA 1
ATOM 911 C C . ILE A 1 112 ? 14.335 -10.924 -16.833 1.00 93.44 112 ILE A C 1
ATOM 913 O O . ILE A 1 112 ? 14.487 -10.572 -15.663 1.00 93.44 112 ILE A O 1
ATOM 917 N N . ALA A 1 113 ? 15.367 -11.233 -17.623 1.00 92.12 113 ALA A N 1
ATOM 918 C CA . ALA A 1 113 ? 16.756 -11.152 -17.171 1.00 92.12 113 ALA A CA 1
ATOM 919 C C . ALA A 1 113 ? 17.143 -9.715 -16.771 1.00 92.12 113 ALA A C 1
ATOM 921 O O . ALA A 1 113 ? 17.740 -9.508 -15.713 1.00 92.12 113 ALA A O 1
ATOM 922 N N . LEU A 1 114 ? 16.726 -8.716 -17.557 1.00 92.38 114 LEU A N 1
ATOM 923 C CA . LEU A 1 114 ? 16.893 -7.299 -17.233 1.00 92.38 114 LEU A CA 1
ATOM 924 C C . LEU A 1 114 ? 16.199 -6.949 -15.909 1.00 92.38 114 LEU A C 1
ATOM 926 O O . LEU A 1 114 ? 16.798 -6.315 -15.042 1.00 92.38 114 LEU A O 1
ATOM 930 N N . ALA A 1 115 ? 14.957 -7.402 -15.715 1.00 91.56 115 ALA A N 1
ATOM 931 C CA . ALA A 1 115 ? 14.216 -7.185 -14.477 1.00 91.56 115 ALA A CA 1
ATOM 932 C C . ALA A 1 115 ? 14.927 -7.792 -13.260 1.00 91.56 115 ALA A C 1
ATOM 934 O O . ALA A 1 115 ? 15.033 -7.142 -12.220 1.00 91.56 115 ALA A O 1
ATOM 935 N N . GLN A 1 116 ? 15.448 -9.013 -13.390 1.00 88.88 116 GLN A N 1
ATOM 936 C CA . GLN A 1 116 ? 16.210 -9.681 -12.336 1.00 88.88 116 GLN A CA 1
ATOM 937 C C . GLN A 1 116 ? 17.500 -8.927 -12.007 1.00 88.88 116 GLN A C 1
ATOM 939 O O . GLN A 1 116 ? 17.784 -8.709 -10.832 1.00 88.88 116 GLN A O 1
ATOM 944 N N . GLN A 1 117 ? 18.243 -8.483 -13.022 1.00 86.50 117 GLN A N 1
ATOM 945 C CA . GLN A 1 117 ? 19.471 -7.710 -12.840 1.00 86.50 117 GLN A CA 1
ATOM 946 C C . GLN A 1 117 ? 19.203 -6.398 -12.092 1.00 86.50 117 GLN A C 1
ATOM 948 O O . GLN A 1 117 ? 19.893 -6.086 -11.123 1.00 86.50 117 GLN A O 1
ATOM 953 N N . TRP A 1 118 ? 18.170 -5.657 -12.496 1.00 85.25 118 TRP A N 1
ATOM 954 C CA . TRP A 1 118 ? 17.801 -4.386 -11.869 1.00 85.25 118 TRP A CA 1
ATOM 955 C C . TRP A 1 118 ? 17.237 -4.558 -10.460 1.00 85.25 118 TRP A C 1
ATOM 957 O O . TRP A 1 118 ? 17.475 -3.713 -9.600 1.00 85.25 118 TRP A O 1
ATOM 967 N N . ALA A 1 119 ? 16.528 -5.657 -10.199 1.00 82.94 119 ALA A N 1
ATOM 968 C CA . ALA A 1 119 ? 16.063 -5.992 -8.857 1.00 82.94 119 ALA A CA 1
ATOM 969 C C . ALA A 1 119 ? 17.203 -6.442 -7.924 1.00 82.94 119 ALA A C 1
ATOM 971 O O . ALA A 1 119 ? 17.044 -6.402 -6.703 1.00 82.94 119 ALA A O 1
ATOM 972 N N . ALA A 1 120 ? 18.334 -6.891 -8.479 1.00 69.62 120 ALA A N 1
ATOM 973 C CA . ALA A 1 120 ? 19.434 -7.507 -7.744 1.00 69.62 120 ALA A CA 1
ATOM 974 C C . ALA A 1 120 ? 20.614 -6.572 -7.420 1.00 69.62 120 ALA A C 1
ATOM 976 O O . ALA A 1 120 ? 21.591 -7.091 -6.887 1.00 69.62 120 ALA A O 1
ATOM 977 N N . VAL A 1 121 ? 20.526 -5.264 -7.730 1.00 59.66 121 VAL A N 1
ATOM 978 C CA . VAL A 1 121 ? 21.586 -4.223 -7.634 1.00 59.66 121 VAL A CA 1
ATOM 979 C C . VAL A 1 121 ? 22.893 -4.726 -6.985 1.00 59.66 121 VAL A C 1
ATOM 981 O O . VAL A 1 121 ? 22.978 -4.838 -5.753 1.00 59.66 121 VAL A O 1
ATOM 984 N N . PRO A 1 122 ? 23.913 -5.058 -7.799 1.00 45.47 122 PRO A N 1
ATOM 985 C CA . PRO A 1 122 ? 25.201 -5.538 -7.309 1.00 45.47 122 PRO A CA 1
ATOM 986 C C . PRO A 1 122 ? 25.865 -4.475 -6.423 1.00 45.47 122 PRO A C 1
ATOM 988 O O . PRO A 1 122 ? 25.962 -3.320 -6.817 1.00 45.47 122 PRO A O 1
ATOM 991 N N . GLY A 1 123 ? 26.324 -4.856 -5.228 1.00 46.97 123 GLY A N 1
ATOM 992 C CA . GLY A 1 123 ? 27.031 -3.954 -4.304 1.00 46.97 123 GLY A CA 1
ATOM 993 C C . GLY A 1 123 ? 26.202 -3.433 -3.129 1.00 46.97 123 GLY A C 1
ATOM 994 O O . GLY A 1 123 ? 26.760 -2.831 -2.214 1.00 46.97 123 GLY A O 1
ATOM 995 N N . MET A 1 124 ? 24.898 -3.719 -3.073 1.00 51.97 124 MET A N 1
ATOM 996 C CA . MET A 1 124 ? 24.132 -3.462 -1.856 1.00 51.97 124 MET A CA 1
ATOM 997 C C . MET A 1 124 ? 24.538 -4.451 -0.760 1.00 51.97 124 MET A C 1
ATOM 999 O O . MET A 1 124 ? 24.386 -5.667 -0.920 1.00 51.97 124 MET A O 1
ATOM 1003 N N . ALA A 1 125 ? 25.006 -3.937 0.383 1.00 45.00 125 ALA A N 1
ATOM 1004 C CA . ALA A 1 125 ? 25.006 -4.698 1.622 1.00 45.00 125 ALA A CA 1
ATOM 1005 C C . ALA A 1 125 ? 23.553 -5.112 1.881 1.00 45.00 125 ALA A C 1
ATOM 1007 O O . ALA A 1 125 ? 22.721 -4.306 2.297 1.00 45.00 125 ALA A O 1
ATOM 1008 N N . LYS A 1 126 ? 23.239 -6.365 1.541 1.00 44.47 126 LYS A N 1
ATOM 1009 C CA . LYS A 1 126 ? 21.975 -7.030 1.835 1.00 44.47 126 LYS A CA 1
ATOM 1010 C C . LYS A 1 126 ? 21.843 -7.132 3.350 1.00 44.47 126 LYS A C 1
ATOM 1012 O O . LYS A 1 126 ? 21.991 -8.204 3.923 1.00 44.47 126 LYS A O 1
ATOM 1017 N N . THR A 1 127 ? 21.469 -6.045 3.996 1.00 39.38 127 THR A N 1
ATOM 1018 C CA . THR A 1 127 ? 20.422 -6.185 4.987 1.00 39.38 127 THR A CA 1
ATOM 1019 C C . THR A 1 127 ? 19.152 -6.010 4.174 1.00 39.38 127 THR A C 1
ATOM 1021 O O . THR A 1 127 ? 18.748 -4.867 3.942 1.00 39.38 127 THR A O 1
ATOM 1024 N N . PRO A 1 128 ? 18.541 -7.091 3.632 1.00 42.97 128 PRO A N 1
ATOM 1025 C CA . PRO A 1 128 ? 17.155 -6.969 3.222 1.00 42.97 128 PRO A CA 1
ATOM 1026 C C . PRO A 1 128 ? 16.470 -6.315 4.410 1.00 42.97 128 PRO A C 1
ATOM 1028 O O . PRO A 1 128 ? 16.638 -6.782 5.538 1.00 42.97 128 PRO A O 1
ATOM 1031 N N . VAL A 1 129 ? 15.792 -5.190 4.187 1.00 41.34 129 VAL A N 1
ATOM 1032 C CA . VAL A 1 129 ? 14.906 -4.679 5.220 1.00 41.34 129 VAL A CA 1
ATOM 1033 C C . VAL A 1 129 ? 13.982 -5.852 5.493 1.00 41.34 129 VAL A C 1
ATOM 1035 O O . VAL A 1 129 ? 13.203 -6.235 4.609 1.00 41.34 129 VAL A O 1
ATOM 1038 N N . GLU A 1 130 ? 14.173 -6.505 6.647 1.00 39.97 130 GLU A N 1
ATOM 1039 C CA . GLU A 1 130 ? 13.322 -7.605 7.055 1.00 39.97 130 GLU A CA 1
ATOM 1040 C C . GLU A 1 130 ? 11.918 -7.087 6.843 1.00 39.97 130 GLU A C 1
ATOM 1042 O O . GLU A 1 130 ? 11.602 -5.952 7.221 1.00 39.97 130 GLU A O 1
ATOM 1047 N N . GLY A 1 131 ? 11.120 -7.865 6.116 1.00 38.94 131 GLY A N 1
ATOM 1048 C CA . GLY A 1 131 ? 9.719 -7.567 5.927 1.00 38.94 131 GLY A CA 1
ATOM 1049 C C . GLY A 1 131 ? 9.064 -7.637 7.292 1.00 38.94 131 GLY A C 1
ATOM 1050 O O . GLY A 1 131 ? 8.419 -8.629 7.603 1.00 38.94 131 GLY A O 1
ATOM 1051 N N . GLY A 1 132 ? 9.252 -6.595 8.099 1.00 38.88 132 GLY A N 1
ATOM 1052 C CA . GLY A 1 132 ? 8.531 -6.340 9.310 1.00 38.88 132 GLY A CA 1
ATOM 1053 C C . GLY A 1 132 ? 7.116 -6.175 8.825 1.00 38.88 132 GLY A C 1
ATOM 1054 O O . GLY A 1 132 ? 6.715 -5.137 8.294 1.00 38.88 132 GLY A O 1
ATOM 1055 N N . SER A 1 133 ? 6.349 -7.236 8.913 1.00 44.00 133 SER A N 1
ATOM 1056 C CA . SER A 1 133 ? 4.986 -7.035 9.293 1.00 44.00 133 SER A CA 1
ATOM 1057 C C . SER A 1 133 ? 4.960 -7.122 10.802 1.00 44.00 133 SER A C 1
ATOM 1059 O O . SER A 1 133 ? 4.811 -8.195 11.371 1.00 44.00 133 SER A O 1
ATOM 1061 N N . ASP A 1 134 ? 5.065 -5.969 11.449 1.00 45.12 134 ASP A N 1
ATOM 1062 C CA . ASP A 1 134 ? 4.763 -5.856 12.876 1.00 45.12 134 ASP A CA 1
ATOM 1063 C C . ASP A 1 134 ? 3.244 -6.028 13.091 1.00 45.12 134 ASP A C 1
ATOM 1065 O O . ASP A 1 134 ? 2.769 -6.073 14.221 1.00 45.12 134 ASP A O 1
ATOM 1069 N N . MET A 1 135 ? 2.453 -6.118 12.010 1.00 45.25 135 MET A N 1
ATOM 1070 C CA . MET A 1 135 ? 1.059 -6.518 12.093 1.00 45.25 135 MET A CA 1
ATOM 1071 C C . MET A 1 135 ? 1.022 -8.028 12.322 1.00 45.25 135 MET A C 1
ATOM 1073 O O . MET A 1 135 ? 1.181 -8.804 11.387 1.00 45.25 135 MET A O 1
ATOM 1077 N N . ARG A 1 136 ? 0.835 -8.452 13.569 1.00 49.41 136 ARG A N 1
ATOM 1078 C CA . ARG A 1 136 ? 0.343 -9.797 13.869 1.00 49.41 136 ARG A CA 1
ATOM 1079 C C . ARG A 1 136 ? -1.129 -9.826 13.467 1.00 49.41 136 ARG A C 1
ATOM 1081 O O . ARG A 1 136 ? -1.939 -9.226 14.165 1.00 49.41 136 ARG A O 1
ATOM 1088 N N . LEU A 1 137 ? -1.445 -10.440 12.327 1.00 53.59 137 LEU A N 1
ATOM 1089 C CA . LEU A 1 137 ? -2.837 -10.730 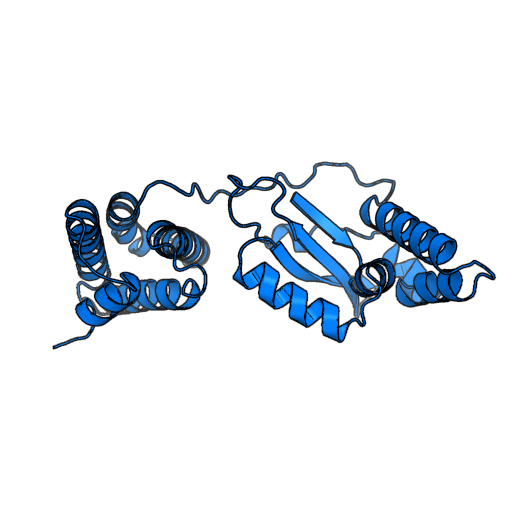11.989 1.00 53.59 137 LEU A CA 1
ATOM 1090 C C . LEU A 1 137 ? -3.276 -12.011 12.711 1.00 53.59 137 LEU A C 1
ATOM 1092 O O . LEU A 1 137 ? -2.479 -12.946 12.797 1.00 53.59 137 LEU A O 1
ATOM 1096 N N . GLY A 1 138 ? -4.507 -12.059 13.219 1.00 61.69 138 GLY A N 1
ATOM 1097 C CA . GLY A 1 138 ? -5.092 -13.253 13.851 1.00 61.69 138 GLY A CA 1
ATOM 1098 C C . GLY A 1 138 ? -5.374 -13.143 15.353 1.00 61.69 138 GLY A C 1
ATOM 1099 O O . GLY A 1 138 ? -5.631 -14.154 15.999 1.00 61.69 138 GLY A O 1
ATOM 1100 N N . ALA A 1 139 ? -5.337 -11.939 15.922 1.00 73.62 139 ALA A N 1
ATOM 1101 C CA . ALA A 1 139 ? -5.758 -11.697 17.299 1.00 73.62 139 ALA A CA 1
ATOM 1102 C C . ALA A 1 139 ? -7.300 -11.610 17.426 1.00 73.62 139 ALA A C 1
ATOM 1104 O O . ALA A 1 139 ? -7.853 -11.851 18.500 1.00 73.62 139 ALA A O 1
ATOM 1105 N N . GLY A 1 140 ? -8.000 -11.301 16.327 1.00 87.56 140 GLY A N 1
ATOM 1106 C CA . GLY A 1 140 ? -9.459 -11.231 16.254 1.00 87.56 140 GLY A CA 1
ATOM 1107 C C . GLY A 1 140 ? -10.056 -9.944 16.838 1.00 87.56 140 GLY A C 1
ATOM 1108 O O . GLY A 1 140 ? -9.365 -9.097 17.409 1.00 87.56 140 GLY A O 1
ATOM 1109 N N . LEU A 1 141 ? -11.379 -9.785 16.710 1.00 93.62 141 LEU A N 1
ATOM 1110 C CA . LEU A 1 141 ? -12.087 -8.549 17.084 1.00 93.62 141 LEU A CA 1
ATOM 1111 C C . LEU A 1 141 ? -11.964 -8.194 18.574 1.00 93.62 141 LEU A C 1
ATOM 1113 O O . LEU A 1 141 ? -11.828 -7.017 18.898 1.00 93.62 141 LEU A O 1
ATOM 1117 N N . ARG A 1 142 ? -11.969 -9.189 19.473 1.00 93.69 142 ARG A N 1
ATOM 1118 C CA . ARG A 1 142 ? -11.815 -8.967 20.924 1.00 93.69 142 ARG A CA 1
ATOM 1119 C C . ARG A 1 142 ? -10.448 -8.388 21.275 1.00 93.69 142 ARG A C 1
ATOM 1121 O O . ARG A 1 142 ? -10.336 -7.424 22.026 1.00 93.69 142 ARG A O 1
ATOM 1128 N N . ALA A 1 143 ? -9.388 -8.919 20.669 1.00 92.56 143 ALA A N 1
ATOM 1129 C CA . ALA A 1 143 ? -8.047 -8.391 20.885 1.00 92.56 143 ALA A CA 1
ATOM 1130 C C . ALA A 1 143 ? -7.883 -6.974 20.320 1.00 92.56 143 ALA A C 1
ATOM 1132 O O . ALA A 1 143 ? -7.157 -6.168 20.901 1.00 92.56 143 ALA A O 1
ATOM 1133 N N . VAL A 1 144 ? -8.565 -6.653 19.213 1.00 94.31 144 VAL A N 1
ATOM 1134 C CA . VAL A 1 144 ? -8.640 -5.275 18.709 1.00 94.31 144 VAL A CA 1
ATOM 1135 C C . VAL A 1 144 ? -9.361 -4.376 19.713 1.00 94.31 144 VAL A C 1
ATOM 1137 O O . VAL A 1 144 ? -8.844 -3.309 20.042 1.00 94.31 144 VAL A O 1
ATOM 1140 N N . ALA A 1 145 ? -10.519 -4.805 20.226 1.00 96.12 145 ALA A N 1
ATOM 1141 C CA . ALA A 1 145 ? -11.303 -4.053 21.202 1.00 96.12 145 ALA A CA 1
ATOM 1142 C C . ALA A 1 145 ? -10.490 -3.729 22.466 1.00 96.12 145 ALA A C 1
ATOM 1144 O O . ALA A 1 145 ? -10.476 -2.580 22.904 1.00 96.12 145 ALA A O 1
ATOM 1145 N N . ALA A 1 146 ? -9.733 -4.701 22.982 1.00 94.62 146 ALA A N 1
ATOM 1146 C CA . ALA A 1 146 ? -8.852 -4.523 24.136 1.00 94.62 146 ALA A CA 1
ATOM 1147 C C . ALA A 1 146 ? -7.714 -3.508 23.899 1.00 94.62 146 ALA A C 1
ATOM 1149 O O . ALA A 1 146 ? -7.250 -2.868 24.841 1.00 94.62 146 ALA A O 1
ATOM 1150 N N . GLN A 1 147 ? -7.258 -3.338 22.653 1.00 94.31 147 GLN A N 1
ATOM 1151 C CA . GLN A 1 147 ? -6.154 -2.434 22.305 1.00 94.31 147 GLN A CA 1
ATOM 1152 C C . GLN A 1 147 ? -6.597 -0.998 21.999 1.00 94.31 147 GLN A C 1
ATOM 1154 O O . GLN A 1 147 ? -5.779 -0.080 22.088 1.00 94.31 147 GLN A O 1
ATOM 1159 N N . LEU A 1 148 ? -7.867 -0.776 21.639 1.00 95.56 148 LEU A N 1
ATOM 1160 C CA . LEU A 1 148 ? -8.376 0.547 21.260 1.00 95.56 148 LEU A CA 1
ATOM 1161 C C . LEU A 1 148 ? -8.135 1.641 22.318 1.00 95.56 148 LEU A C 1
ATOM 1163 O O . LEU A 1 148 ? -7.666 2.712 21.924 1.00 95.56 148 LEU A O 1
ATOM 1167 N N . PRO A 1 149 ? -8.370 1.415 23.629 1.00 93.88 149 PRO A N 1
ATOM 1168 C CA . PRO A 1 149 ? -8.163 2.452 24.642 1.00 93.88 149 PRO A CA 1
ATOM 1169 C C . PRO A 1 149 ? -6.722 2.974 24.695 1.00 93.88 149 PRO A C 1
ATOM 1171 O O . PRO A 1 149 ? -6.501 4.155 24.952 1.00 93.88 149 PRO A O 1
ATOM 1174 N N . ALA A 1 150 ? -5.729 2.134 24.384 1.00 93.75 150 ALA A N 1
ATOM 1175 C CA . ALA A 1 150 ? -4.322 2.528 24.422 1.00 93.75 150 ALA A CA 1
ATOM 1176 C C . ALA A 1 150 ? -3.968 3.606 23.379 1.00 93.75 150 ALA A C 1
ATOM 1178 O O . ALA A 1 150 ? -2.958 4.295 23.528 1.00 93.75 150 ALA A O 1
ATOM 1179 N N . LEU A 1 151 ? -4.789 3.794 22.337 1.00 94.81 151 LEU A N 1
ATOM 1180 C CA . LEU A 1 151 ? -4.535 4.775 21.278 1.00 94.81 151 LEU A CA 1
ATOM 1181 C C . LEU A 1 151 ? -4.516 6.227 21.782 1.00 94.81 151 LEU A C 1
ATOM 1183 O O . LEU A 1 151 ? -3.821 7.056 21.182 1.00 94.81 151 LEU A O 1
ATOM 1187 N N . ILE A 1 152 ? -5.248 6.533 22.862 1.00 93.25 152 ILE A N 1
ATOM 1188 C CA . ILE A 1 152 ? -5.373 7.895 23.406 1.00 93.25 152 ILE A CA 1
ATOM 1189 C C . ILE A 1 152 ? -4.018 8.425 23.898 1.00 93.25 152 ILE A C 1
ATOM 1191 O O . ILE A 1 152 ? -3.628 9.545 23.572 1.00 93.25 152 ILE A O 1
ATOM 1195 N N . GLY A 1 153 ? -3.247 7.572 24.581 1.00 90.12 153 GLY A N 1
ATOM 1196 C CA . GLY A 1 153 ? -1.941 7.910 25.151 1.00 90.12 153 GLY A CA 1
ATOM 1197 C C . GLY A 1 153 ? -0.783 7.848 24.153 1.00 90.12 153 GLY A C 1
ATOM 1198 O O . GLY A 1 153 ? 0.331 8.257 24.471 1.00 90.12 153 GLY A O 1
ATOM 1199 N N . MET A 1 154 ? -1.007 7.346 22.934 1.00 93.25 154 MET A N 1
ATOM 1200 C CA . MET A 1 154 ? 0.060 7.216 21.941 1.00 93.25 154 MET A CA 1
ATOM 1201 C C . MET A 1 154 ? 0.404 8.552 21.285 1.00 93.25 154 MET A C 1
ATOM 1203 O O . MET A 1 154 ? -0.479 9.321 20.892 1.00 93.25 154 MET A O 1
ATOM 1207 N N . HIS A 1 155 ? 1.698 8.766 21.033 1.00 88.69 155 HIS A N 1
ATOM 1208 C CA . HIS A 1 155 ? 2.182 9.886 20.229 1.00 88.69 155 HIS A CA 1
ATOM 1209 C C . HIS A 1 155 ? 1.592 9.837 18.798 1.00 88.69 155 HIS A C 1
ATOM 1211 O O . HIS A 1 155 ? 1.546 8.752 18.205 1.00 88.69 155 HIS A O 1
ATOM 1217 N N . PRO A 1 156 ? 1.225 10.973 18.162 1.00 81.81 156 PRO A N 1
ATOM 1218 C CA . PRO A 1 156 ? 0.541 10.993 16.858 1.00 81.81 156 PRO A CA 1
ATOM 1219 C C . PRO A 1 156 ? 1.202 10.151 15.753 1.00 81.81 156 PRO A C 1
ATOM 1221 O O . PRO A 1 156 ? 0.529 9.426 15.017 1.00 81.81 156 PRO A O 1
ATOM 1224 N N . ARG A 1 157 ? 2.542 10.180 15.667 1.00 73.38 157 ARG A N 1
ATOM 1225 C CA . ARG A 1 157 ? 3.309 9.371 14.693 1.00 73.38 157 ARG A CA 1
ATOM 1226 C C . ARG A 1 157 ? 3.150 7.858 14.895 1.00 73.38 157 ARG A C 1
ATOM 1228 O O . ARG A 1 157 ? 3.156 7.116 13.915 1.00 73.38 157 ARG A O 1
ATOM 1235 N N . GLN A 1 158 ? 3.040 7.400 16.142 1.00 77.50 158 GLN A N 1
ATOM 1236 C CA . GLN A 1 158 ? 2.840 5.987 16.480 1.00 77.50 158 GLN A CA 1
ATOM 1237 C C . GLN A 1 158 ? 1.364 5.605 16.347 1.00 77.50 158 GLN A C 1
ATOM 1239 O O . GLN A 1 158 ? 1.050 4.562 15.774 1.00 77.50 158 GLN A O 1
ATOM 1244 N N . ARG A 1 159 ? 0.462 6.507 16.754 1.00 88.31 159 ARG A N 1
ATOM 1245 C CA . ARG A 1 159 ? -0.991 6.338 16.673 1.00 88.31 159 ARG A CA 1
ATOM 1246 C C . ARG A 1 159 ? -1.452 5.982 15.262 1.00 88.31 159 ARG A C 1
ATOM 1248 O O . ARG A 1 159 ? -2.191 5.025 15.096 1.00 88.31 159 ARG A O 1
ATOM 1255 N N . HIS A 1 160 ? -0.960 6.665 14.224 1.00 80.38 160 HIS A N 1
ATOM 1256 C CA . HIS A 1 160 ? -1.338 6.340 12.837 1.00 80.38 160 HIS A CA 1
ATOM 1257 C C . HIS A 1 160 ? -0.968 4.906 12.417 1.00 80.38 160 HIS A C 1
ATOM 1259 O O . HIS A 1 160 ? -1.704 4.258 11.665 1.00 80.38 160 HIS A O 1
ATOM 1265 N N . ARG A 1 161 ? 0.166 4.390 12.910 1.00 77.75 161 ARG A N 1
ATOM 1266 C CA . ARG A 1 161 ? 0.574 3.002 12.655 1.00 77.75 161 ARG A CA 1
ATOM 1267 C C . ARG A 1 161 ? -0.316 2.023 13.410 1.00 77.75 161 ARG A C 1
ATOM 1269 O O . ARG A 1 161 ? -0.788 1.076 12.792 1.00 77.75 161 ARG A O 1
ATOM 1276 N N . ALA A 1 162 ? -0.589 2.288 14.687 1.00 87.00 162 ALA A N 1
ATOM 1277 C CA . ALA A 1 162 ? -1.473 1.463 15.506 1.00 87.00 162 ALA A CA 1
ATOM 1278 C C . ALA A 1 162 ? -2.898 1.412 14.930 1.00 87.00 162 ALA A C 1
ATOM 1280 O O . ALA A 1 162 ? -3.435 0.329 14.728 1.00 87.00 162 ALA A O 1
ATOM 1281 N N . VAL A 1 163 ? -3.463 2.557 14.531 1.00 91.69 163 VAL A N 1
ATOM 1282 C CA . VAL A 1 163 ? -4.768 2.629 13.849 1.00 91.69 163 VAL A CA 1
ATOM 1283 C C . VAL A 1 163 ? -4.769 1.795 12.570 1.00 91.69 163 VAL A C 1
ATOM 1285 O O . VAL A 1 163 ? -5.691 1.018 12.346 1.00 91.69 163 VAL A O 1
ATOM 1288 N N . SER A 1 164 ? -3.725 1.911 11.741 1.00 85.81 164 SER A N 1
ATOM 1289 C CA . SER A 1 164 ? -3.610 1.088 10.532 1.00 85.81 164 SER A CA 1
ATOM 1290 C C . SER A 1 164 ? -3.561 -0.410 10.851 1.00 85.81 164 SER A C 1
ATOM 1292 O O . SER A 1 164 ? -4.151 -1.195 10.119 1.00 85.81 164 SER A O 1
ATOM 1294 N N . ALA A 1 165 ? -2.849 -0.812 11.905 1.00 83.38 165 ALA A N 1
ATOM 1295 C CA . ALA A 1 165 ? -2.736 -2.214 12.294 1.00 83.38 165 ALA A CA 1
ATOM 1296 C C . ALA A 1 165 ? -4.082 -2.772 12.775 1.00 83.38 165 ALA A C 1
ATOM 1298 O O . ALA A 1 165 ? -4.548 -3.782 12.255 1.00 83.38 165 ALA A O 1
ATOM 1299 N N . LEU A 1 166 ? -4.754 -2.058 13.680 1.00 92.25 166 LEU A N 1
ATOM 1300 C CA . LEU A 1 166 ? -6.067 -2.441 14.201 1.00 92.25 166 LEU A CA 1
ATOM 1301 C C . LEU A 1 166 ? -7.131 -2.477 13.094 1.00 92.25 166 LEU A C 1
ATOM 1303 O O . LEU A 1 166 ? -7.904 -3.424 13.008 1.00 92.25 166 LEU A O 1
ATOM 1307 N N . ALA A 1 167 ? -7.141 -1.495 12.188 1.00 90.88 167 ALA A N 1
ATOM 1308 C CA . ALA A 1 167 ? -8.069 -1.478 11.057 1.00 90.88 167 ALA A CA 1
ATOM 1309 C C . ALA A 1 167 ? -7.822 -2.622 10.062 1.00 90.88 167 ALA A C 1
ATOM 1311 O O . ALA A 1 167 ? -8.773 -3.151 9.485 1.00 90.88 167 ALA A O 1
ATOM 1312 N N . ALA A 1 168 ? -6.558 -3.000 9.842 1.00 84.00 168 ALA A N 1
ATOM 1313 C CA . ALA A 1 168 ? -6.224 -4.159 9.021 1.00 84.00 168 ALA A CA 1
ATOM 1314 C C . ALA A 1 168 ? -6.706 -5.458 9.674 1.00 84.00 168 ALA A C 1
ATOM 1316 O O . ALA A 1 168 ? -7.248 -6.306 8.971 1.00 84.00 168 ALA A O 1
ATOM 1317 N N . GLU A 1 169 ? -6.574 -5.575 10.995 1.00 88.50 169 GLU A N 1
ATOM 1318 C CA . GLU A 1 169 ? -7.055 -6.730 11.750 1.00 88.50 169 GLU A CA 1
ATOM 1319 C C . GLU A 1 169 ? -8.581 -6.853 11.712 1.00 88.50 169 GLU A C 1
ATOM 1321 O O . GLU A 1 169 ? -9.097 -7.943 11.470 1.00 88.50 169 GLU A O 1
ATOM 1326 N N . ILE A 1 170 ? -9.317 -5.742 11.847 1.00 93.06 170 ILE A N 1
ATOM 1327 C CA . ILE A 1 170 ? -10.779 -5.735 11.672 1.00 93.06 170 ILE A CA 1
ATOM 1328 C C . ILE A 1 170 ? -11.136 -6.189 10.253 1.00 93.06 170 ILE A C 1
ATOM 1330 O O . ILE A 1 170 ? -11.916 -7.122 10.083 1.00 93.06 170 ILE A O 1
ATOM 1334 N N . ALA A 1 171 ? -10.540 -5.569 9.229 1.00 90.12 171 ALA A N 1
ATOM 1335 C CA . ALA A 1 171 ? -10.824 -5.903 7.833 1.00 90.12 171 ALA A CA 1
ATOM 1336 C C . ALA A 1 171 ? -10.535 -7.380 7.524 1.00 90.12 171 ALA A C 1
ATOM 1338 O O . ALA A 1 171 ? -11.268 -8.010 6.766 1.00 90.12 171 ALA A O 1
ATOM 1339 N N . HIS A 1 172 ? -9.469 -7.929 8.109 1.00 85.50 172 HIS A N 1
ATOM 1340 C CA . HIS A 1 172 ? -9.101 -9.327 7.947 1.00 85.50 172 HIS A CA 1
ATOM 1341 C C . HIS A 1 172 ? -10.073 -10.260 8.674 1.00 85.50 172 HIS A C 1
ATOM 1343 O O . HIS A 1 172 ? -10.612 -11.167 8.048 1.00 85.50 172 HIS A O 1
ATOM 1349 N N . THR A 1 173 ? -10.359 -9.992 9.952 1.00 90.31 173 THR A N 1
ATOM 1350 C CA . THR A 1 173 ? -11.253 -10.822 10.777 1.00 90.31 173 THR A CA 1
ATOM 1351 C C . THR A 1 173 ? -12.669 -10.878 10.206 1.00 90.31 173 THR A C 1
ATOM 1353 O O . THR A 1 173 ? -13.327 -11.909 10.279 1.00 90.31 173 THR A O 1
ATOM 1356 N N . LEU A 1 174 ? -13.138 -9.785 9.599 1.00 91.12 174 LEU A N 1
ATOM 1357 C CA . LEU A 1 174 ? -14.457 -9.720 8.966 1.00 91.12 174 LEU A CA 1
ATOM 1358 C C . LEU A 1 174 ? -14.478 -10.244 7.522 1.00 91.12 174 LEU A C 1
ATOM 1360 O O . LEU A 1 174 ? -15.534 -10.234 6.897 1.00 91.12 174 LEU A O 1
ATOM 1364 N N . ASN A 1 175 ? -13.334 -10.672 6.976 1.00 86.50 175 ASN A N 1
ATOM 1365 C CA . ASN A 1 175 ? -13.162 -11.025 5.564 1.00 86.50 175 ASN A CA 1
ATOM 1366 C C . ASN A 1 175 ? -13.611 -9.902 4.595 1.00 86.50 175 ASN A C 1
ATOM 1368 O O . ASN A 1 175 ? -14.188 -10.139 3.534 1.00 86.50 175 ASN A O 1
ATOM 1372 N N . GLU A 1 176 ? -13.335 -8.647 4.960 1.00 87.56 176 GLU A N 1
ATOM 1373 C CA . GLU A 1 176 ? -13.702 -7.433 4.220 1.00 87.56 176 GLU A CA 1
ATOM 1374 C C . GLU A 1 176 ? -12.455 -6.573 3.873 1.00 87.56 176 GLU A C 1
ATOM 1376 O O . GLU A 1 176 ? -12.382 -5.391 4.229 1.00 87.56 176 GLU A O 1
ATOM 1381 N N . PRO A 1 177 ? -11.452 -7.094 3.132 1.00 77.94 177 PRO A N 1
ATOM 1382 C CA . PRO A 1 177 ? -10.186 -6.384 2.886 1.00 77.94 177 PRO A CA 1
ATOM 1383 C C . PRO A 1 177 ? -10.361 -5.039 2.155 1.00 77.94 177 PRO A C 1
ATOM 1385 O O . PRO A 1 177 ? -9.624 -4.079 2.410 1.00 77.94 177 PRO A O 1
ATOM 1388 N N . GLY A 1 178 ? -11.381 -4.927 1.295 1.00 78.44 178 GLY A N 1
ATOM 1389 C CA . GLY A 1 178 ? -11.725 -3.691 0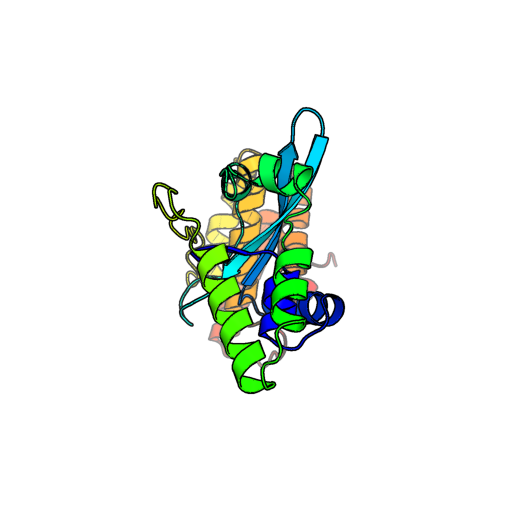.583 1.00 78.44 178 GLY A CA 1
ATOM 1390 C C . GLY A 1 178 ? -12.217 -2.553 1.489 1.00 78.44 178 GLY A C 1
ATOM 1391 O O . GLY A 1 178 ? -12.226 -1.398 1.066 1.00 78.44 178 GLY A O 1
ATOM 1392 N N . ARG A 1 179 ? -12.583 -2.844 2.745 1.00 86.69 179 ARG A N 1
ATOM 1393 C CA . ARG A 1 179 ? -13.113 -1.871 3.716 1.00 86.69 179 ARG A CA 1
ATOM 1394 C C . ARG A 1 179 ? -12.080 -1.369 4.717 1.00 86.69 179 ARG A C 1
ATOM 1396 O O . ARG A 1 179 ? -12.410 -0.596 5.609 1.00 86.69 179 ARG A O 1
ATOM 1403 N N . PHE A 1 180 ? -10.803 -1.689 4.514 1.00 84.69 180 PHE A N 1
ATOM 1404 C CA . PHE A 1 180 ? -9.696 -1.192 5.337 1.00 84.69 180 PHE A CA 1
ATOM 1405 C C . PHE A 1 180 ? -9.768 0.320 5.635 1.00 84.69 180 PHE A C 1
ATOM 1407 O O . PHE A 1 180 ? -9.676 0.737 6.786 1.00 84.69 180 PHE A O 1
ATOM 1414 N N . ARG A 1 181 ? -9.972 1.157 4.605 1.00 84.69 181 ARG A N 1
ATOM 1415 C CA . ARG A 1 181 ? -10.046 2.620 4.781 1.00 84.69 181 ARG A CA 1
ATOM 1416 C C . ARG A 1 181 ? -11.241 3.046 5.630 1.00 84.69 181 ARG A C 1
ATOM 1418 O O . ARG A 1 181 ? -11.121 3.994 6.396 1.00 84.69 181 ARG A O 1
ATOM 1425 N N . GLN A 1 182 ? -12.361 2.341 5.493 1.00 91.44 182 GLN A N 1
ATOM 1426 C CA . GLN A 1 182 ? -13.560 2.587 6.281 1.00 91.44 182 GLN A CA 1
ATOM 1427 C C . GLN A 1 182 ? -13.293 2.285 7.759 1.00 91.44 182 GLN A C 1
ATOM 1429 O O . GLN A 1 182 ? -13.604 3.115 8.601 1.00 91.44 182 GLN A O 1
ATOM 1434 N N . HIS A 1 183 ? -12.634 1.166 8.075 1.00 94.19 183 HIS A N 1
ATOM 1435 C CA . HIS A 1 183 ? -12.264 0.850 9.457 1.00 94.19 183 HIS A CA 1
ATOM 1436 C C . HIS A 1 183 ? -11.255 1.847 10.038 1.00 94.19 183 HIS A C 1
ATOM 1438 O O . HIS A 1 183 ? -11.428 2.279 11.174 1.00 94.19 183 HIS A O 1
ATOM 1444 N N . CYS A 1 184 ? -10.261 2.299 9.259 1.00 92.19 184 CYS A N 1
ATOM 1445 C CA . CYS A 1 184 ? -9.398 3.407 9.683 1.00 92.19 184 CYS A CA 1
ATOM 1446 C C . CYS A 1 184 ? -10.222 4.655 10.024 1.00 92.19 184 CYS A C 1
ATOM 1448 O O . CYS A 1 184 ? -9.991 5.268 11.062 1.00 92.19 184 CYS A O 1
ATOM 1450 N N . ALA A 1 185 ? -11.178 5.024 9.166 1.00 93.06 185 ALA A N 1
ATOM 1451 C CA . ALA A 1 185 ? -12.039 6.180 9.391 1.00 93.06 185 ALA A CA 1
ATOM 1452 C C . ALA A 1 185 ? -12.894 6.021 10.658 1.00 93.06 185 ALA A C 1
ATOM 1454 O O . ALA A 1 185 ? -12.978 6.966 11.432 1.00 93.06 185 ALA A O 1
ATOM 1455 N N . SER A 1 186 ? -13.453 4.835 10.923 1.00 95.94 186 SER A N 1
ATOM 1456 C CA . SER A 1 186 ? -14.208 4.558 12.154 1.00 95.94 186 SER A CA 1
ATOM 1457 C C . SER A 1 186 ? -13.351 4.691 13.415 1.00 95.94 186 SER A C 1
ATOM 1459 O O . SER A 1 186 ? -13.790 5.306 14.380 1.00 95.94 186 SER A O 1
ATOM 1461 N N . ILE A 1 187 ? -12.117 4.172 13.408 1.00 96.69 187 ILE A N 1
ATOM 1462 C CA . ILE A 1 187 ? -11.200 4.315 14.551 1.00 96.69 187 ILE A CA 1
ATOM 1463 C C . ILE A 1 187 ? -10.803 5.785 14.744 1.00 96.69 187 ILE A C 1
ATOM 1465 O O . ILE A 1 187 ? -10.716 6.259 15.873 1.00 96.69 187 ILE A O 1
ATOM 1469 N N . TYR A 1 188 ? -10.581 6.529 13.656 1.00 96.06 188 TYR A N 1
ATOM 1470 C CA . TYR A 1 188 ? -10.300 7.961 13.743 1.00 96.06 188 TYR A CA 1
ATOM 1471 C C . TYR A 1 188 ? -11.489 8.776 14.242 1.00 96.06 188 TYR A C 1
ATOM 1473 O O . TYR A 1 188 ? -11.282 9.670 15.052 1.00 96.06 188 TYR A O 1
ATOM 1481 N N . ALA A 1 189 ? -12.709 8.459 13.811 1.00 95.25 189 ALA A N 1
ATOM 1482 C CA . ALA A 1 189 ? -13.917 9.096 14.322 1.00 95.25 189 ALA A CA 1
ATOM 1483 C C . ALA A 1 189 ? -14.061 8.855 15.832 1.00 95.25 189 ALA A C 1
ATOM 1485 O O . ALA A 1 189 ? -14.211 9.811 16.582 1.00 95.25 189 ALA A O 1
ATOM 1486 N N . ALA A 1 190 ? -13.878 7.610 16.284 1.00 95.69 190 ALA A N 1
ATOM 1487 C CA . ALA A 1 190 ? -13.878 7.258 17.703 1.00 95.69 190 ALA A CA 1
ATOM 1488 C C . ALA A 1 190 ? -12.780 7.991 18.503 1.00 95.69 190 ALA A C 1
ATOM 1490 O O . ALA A 1 190 ? -13.013 8.422 19.628 1.00 95.69 190 ALA A O 1
ATOM 1491 N N . LEU A 1 191 ? -11.587 8.175 17.921 1.00 95.06 191 LEU A N 1
ATOM 1492 C CA . LEU A 1 191 ? -10.520 8.990 18.515 1.00 95.06 191 LEU A CA 1
ATOM 1493 C C . LEU A 1 191 ? -10.901 10.469 18.621 1.00 95.06 191 LEU A C 1
ATOM 1495 O O . LEU A 1 191 ? -10.563 11.107 19.613 1.00 95.06 191 LEU A O 1
ATOM 1499 N N . THR A 1 192 ? -11.541 11.027 17.594 1.00 93.88 192 THR A N 1
ATOM 1500 C CA . THR A 1 192 ? -12.024 12.413 17.609 1.00 93.88 192 THR A CA 1
ATOM 1501 C C . THR A 1 192 ? -13.068 12.601 18.703 1.00 93.88 192 THR A C 1
ATOM 1503 O O . THR A 1 192 ? -12.929 13.522 19.498 1.00 93.88 192 THR A O 1
ATOM 1506 N N . GLU A 1 193 ? -14.034 11.688 18.805 1.00 94.06 193 GLU A N 1
ATOM 1507 C CA . GLU A 1 193 ? -15.032 11.674 19.878 1.00 94.06 193 GLU A CA 1
ATOM 1508 C C . GLU A 1 193 ? -14.383 11.646 21.266 1.00 94.06 193 GLU A C 1
ATOM 1510 O O . GLU A 1 193 ? -14.740 12.458 22.114 1.00 94.06 193 GLU A O 1
ATOM 1515 N N . GLU A 1 194 ? -13.376 10.792 21.478 1.00 92.75 194 GLU A N 1
ATOM 1516 C CA . GLU A 1 194 ? -12.648 10.720 22.753 1.00 92.75 194 GLU A CA 1
ATOM 1517 C C . GLU A 1 194 ? -11.931 12.035 23.098 1.00 92.75 194 GLU A C 1
ATOM 1519 O O . GLU A 1 194 ? -11.964 12.479 24.245 1.00 92.75 194 GLU A O 1
ATOM 1524 N N . ASN A 1 195 ? -11.335 12.708 22.107 1.00 91.19 195 ASN A N 1
ATOM 1525 C CA . ASN A 1 195 ? -10.719 14.025 22.315 1.00 91.19 195 ASN A CA 1
ATOM 1526 C C . ASN A 1 195 ? -11.756 15.113 22.644 1.00 91.19 195 ASN A C 1
ATOM 1528 O O . ASN A 1 195 ? -11.427 16.087 23.315 1.00 91.19 195 ASN A O 1
ATOM 1532 N N . GLU A 1 196 ? -12.998 14.941 22.196 1.00 92.94 196 GLU A N 1
ATOM 1533 C CA . GLU A 1 196 ? -14.147 15.791 22.526 1.00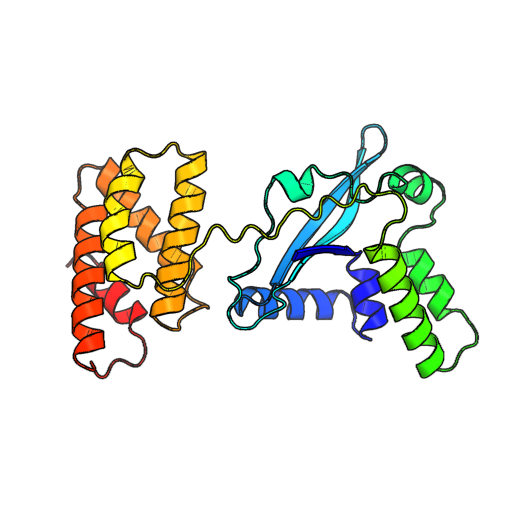 92.94 196 GLU A CA 1
ATOM 1534 C C . GLU A 1 196 ? -14.845 15.364 23.831 1.00 92.94 196 GLU A C 1
ATOM 1536 O O . GLU A 1 196 ? -15.964 15.792 24.102 1.00 92.94 196 GLU A O 1
ATOM 1541 N N . GLN A 1 197 ? -14.202 14.517 24.645 1.00 92.62 197 GLN A N 1
ATOM 1542 C CA . GLN A 1 197 ? -14.737 13.980 25.904 1.00 92.62 197 GLN A CA 1
ATOM 1543 C C . GLN A 1 197 ? -16.008 13.127 25.742 1.00 92.62 197 GLN A C 1
ATOM 1545 O O . GLN A 1 197 ? -16.758 12.916 26.696 1.00 92.62 197 GLN A O 1
ATOM 1550 N N . ARG A 1 198 ? -16.246 12.589 24.542 1.00 93.12 198 ARG A N 1
ATOM 1551 C CA . ARG A 1 198 ? -17.290 11.597 24.259 1.00 93.12 198 ARG A CA 1
ATOM 1552 C C . ARG A 1 198 ? -16.654 10.202 24.238 1.00 93.12 198 ARG A C 1
ATOM 1554 O O . ARG A 1 198 ? -15.555 10.064 23.723 1.00 93.12 198 ARG A O 1
ATOM 1561 N N . PRO A 1 199 ? -17.302 9.139 24.743 1.00 92.44 199 PRO A N 1
ATOM 1562 C CA . PRO A 1 199 ? -16.663 7.828 24.928 1.00 92.44 199 PRO A CA 1
ATOM 1563 C C . PRO A 1 199 ? -16.526 7.015 23.620 1.00 92.44 199 PRO A C 1
ATOM 1565 O O . PRO A 1 199 ? -16.926 5.850 23.564 1.00 92.44 199 PRO A O 1
ATOM 1568 N N . GLY A 1 200 ? -16.000 7.608 22.546 1.00 94.62 200 GLY A N 1
ATOM 1569 C CA . GLY A 1 200 ? -15.982 7.029 21.202 1.00 94.62 200 GLY A CA 1
ATOM 1570 C C . GLY A 1 200 ? -15.139 5.762 21.086 1.00 94.62 200 GLY A C 1
ATOM 1571 O O . GLY A 1 200 ? -15.587 4.767 20.507 1.00 94.62 200 GLY A O 1
ATOM 1572 N N . LEU A 1 201 ? -13.938 5.736 21.681 1.00 95.69 201 LEU A N 1
ATOM 1573 C CA . LEU A 1 201 ? -13.087 4.537 21.662 1.00 95.69 201 LEU A CA 1
ATOM 1574 C C . LEU A 1 201 ? -13.723 3.395 22.454 1.00 95.69 201 LEU A C 1
ATOM 1576 O O . LEU A 1 201 ? -13.684 2.240 22.020 1.00 95.69 201 LEU A O 1
ATOM 1580 N N . ARG A 1 202 ? -14.336 3.720 23.597 1.00 94.75 202 ARG A N 1
ATOM 1581 C CA . ARG A 1 202 ? -15.039 2.747 24.440 1.00 94.75 202 ARG A CA 1
ATOM 1582 C C . ARG A 1 202 ? -16.272 2.184 23.734 1.00 94.75 202 ARG A C 1
ATOM 1584 O O . ARG A 1 202 ? -16.479 0.973 23.768 1.00 94.75 202 ARG A O 1
ATOM 1591 N N . LEU A 1 203 ? -17.060 3.030 23.070 1.00 95.50 203 LEU A N 1
ATOM 1592 C CA . LEU A 1 203 ? -18.211 2.601 22.272 1.00 95.50 203 LEU A CA 1
ATOM 1593 C C . LEU A 1 203 ? -17.778 1.680 21.130 1.00 95.50 203 LEU A C 1
ATOM 1595 O O . LEU A 1 203 ? -18.348 0.601 20.971 1.00 95.50 203 LEU A O 1
ATOM 1599 N N . LEU A 1 204 ? -16.732 2.044 20.385 1.00 97.00 204 LEU A N 1
ATOM 1600 C CA . LEU A 1 204 ? -16.200 1.197 19.320 1.00 97.00 204 LEU A CA 1
ATOM 1601 C C . LEU A 1 204 ? -15.729 -0.167 19.846 1.00 97.00 204 LEU A C 1
ATOM 1603 O O . LEU A 1 204 ? -16.054 -1.191 19.246 1.00 97.00 204 LEU A O 1
ATOM 1607 N N . ALA A 1 205 ? -15.012 -0.195 20.972 1.00 96.75 205 ALA A N 1
ATOM 1608 C CA . ALA A 1 205 ? -14.566 -1.437 21.600 1.00 96.75 205 ALA A CA 1
ATOM 1609 C C . ALA A 1 205 ? -15.749 -2.341 21.991 1.00 96.75 205 ALA A C 1
ATOM 1611 O O . ALA A 1 205 ? -15.751 -3.524 21.656 1.00 96.75 205 ALA A O 1
ATOM 1612 N N . LEU A 1 206 ? -16.792 -1.781 22.612 1.00 96.38 206 LEU A N 1
ATOM 1613 C CA . LEU A 1 206 ? -18.005 -2.524 22.974 1.00 96.38 206 LEU A CA 1
ATOM 1614 C C . LEU A 1 206 ? -18.729 -3.094 21.748 1.00 96.38 206 LEU A C 1
ATOM 1616 O O . LEU A 1 206 ? -19.176 -4.240 21.773 1.00 96.38 206 LEU A O 1
ATOM 1620 N N . GLN A 1 207 ? -18.822 -2.326 20.660 1.00 97.19 207 GLN A N 1
ATOM 1621 C CA . GLN A 1 207 ? -19.461 -2.809 19.435 1.00 97.19 207 GLN A CA 1
ATOM 1622 C C . GLN A 1 207 ? -18.648 -3.907 18.741 1.00 97.19 207 GLN A C 1
ATOM 1624 O O . GLN A 1 207 ? -19.240 -4.822 18.168 1.00 97.19 207 GLN A O 1
ATOM 1629 N N . LEU A 1 208 ? -17.314 -3.856 18.812 1.00 97.31 208 LEU A N 1
ATOM 1630 C CA . LEU A 1 208 ? -16.440 -4.926 18.319 1.00 97.31 208 LEU A CA 1
ATOM 1631 C C . LEU A 1 208 ? -16.561 -6.204 19.159 1.00 97.31 208 LEU A C 1
ATOM 1633 O O . LEU A 1 208 ? -16.652 -7.285 18.582 1.00 97.31 208 LEU A O 1
ATOM 1637 N N . GLU A 1 209 ? -16.618 -6.090 20.488 1.00 96.38 209 GLU A N 1
ATOM 1638 C CA . GLU A 1 209 ? -16.885 -7.220 21.392 1.00 96.38 209 GLU A CA 1
ATOM 1639 C C . GLU A 1 209 ? -18.240 -7.863 21.091 1.00 96.38 209 GLU A C 1
ATOM 1641 O O . GLU A 1 209 ? -18.333 -9.078 20.905 1.00 96.38 209 GLU A O 1
ATOM 1646 N N . ARG A 1 210 ? -19.292 -7.045 20.959 1.00 96.56 210 ARG A N 1
ATOM 1647 C CA . ARG A 1 210 ? -20.625 -7.542 20.615 1.00 96.56 210 ARG A CA 1
ATOM 1648 C C . ARG A 1 210 ? -20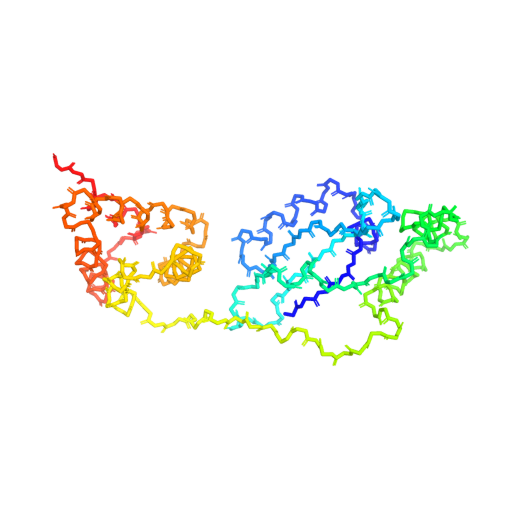.623 -8.240 19.259 1.00 96.56 210 ARG A C 1
ATOM 1650 O O . ARG A 1 210 ? -21.139 -9.345 19.150 1.00 96.56 210 ARG A O 1
ATOM 1657 N N . LEU A 1 211 ? -19.998 -7.632 18.250 1.00 96.25 211 LEU A N 1
ATOM 1658 C CA . LEU A 1 211 ? -19.875 -8.228 16.920 1.00 96.25 211 LEU A CA 1
ATOM 1659 C C . LEU A 1 211 ? -19.122 -9.566 16.958 1.00 96.25 211 LEU A C 1
ATOM 1661 O O . LEU A 1 211 ? -19.499 -10.489 16.246 1.00 96.25 211 LEU A O 1
ATOM 1665 N N . ALA A 1 212 ? -18.090 -9.692 17.796 1.00 94.94 212 ALA A N 1
ATOM 1666 C CA . ALA A 1 212 ? -17.360 -10.944 17.979 1.00 94.94 212 ALA A CA 1
ATOM 1667 C C . ALA A 1 212 ? -18.247 -12.057 18.552 1.00 94.94 212 ALA A C 1
ATOM 1669 O O . ALA A 1 212 ? -18.165 -13.193 18.092 1.00 94.94 212 ALA A O 1
ATOM 1670 N N . VAL A 1 213 ? -19.097 -11.726 19.530 1.00 95.62 213 VAL A N 1
ATOM 1671 C CA . VAL A 1 213 ? -20.093 -12.656 20.086 1.00 95.62 213 VAL A CA 1
ATOM 1672 C C . VAL A 1 213 ? -21.091 -13.072 19.010 1.00 95.62 213 VAL A C 1
ATOM 1674 O O . VAL A 1 213 ? -21.276 -14.262 18.788 1.00 95.62 213 VAL A O 1
ATOM 1677 N N . ASP A 1 214 ? -21.656 -12.113 18.278 1.00 94.81 214 ASP A N 1
ATOM 1678 C CA . ASP A 1 214 ? -22.663 -12.409 17.255 1.00 94.81 214 ASP A CA 1
ATOM 1679 C C . ASP A 1 214 ? -22.102 -13.301 16.123 1.00 94.81 214 ASP A C 1
ATOM 1681 O O . ASP A 1 214 ? -22.792 -14.176 15.603 1.00 94.81 214 ASP A O 1
ATOM 1685 N N . LEU A 1 215 ? -20.833 -13.111 15.742 1.00 92.50 215 LEU A N 1
ATOM 1686 C CA . LEU A 1 215 ? -20.160 -13.975 14.765 1.00 92.50 215 LEU A CA 1
ATOM 1687 C C . LEU A 1 215 ? -19.925 -15.392 15.303 1.00 92.50 215 LEU A C 1
ATOM 1689 O O . LEU A 1 215 ? -20.054 -16.351 14.543 1.00 92.50 215 LEU A O 1
ATOM 1693 N N . ALA A 1 216 ? -19.604 -15.537 16.592 1.00 92.00 216 ALA A N 1
ATOM 1694 C CA . ALA A 1 216 ? -19.472 -16.844 17.237 1.00 92.00 216 ALA A CA 1
ATOM 1695 C C . ALA A 1 216 ? -20.821 -17.581 17.334 1.00 92.00 216 ALA A C 1
ATOM 1697 O O . ALA A 1 216 ? -20.860 -18.805 17.250 1.00 92.00 216 ALA A O 1
ATOM 1698 N N . GLU A 1 217 ? -21.923 -16.837 17.443 1.00 93.81 217 GLU A N 1
ATOM 1699 C CA . GLU A 1 217 ? -23.302 -17.344 17.424 1.00 93.81 217 GLU A CA 1
ATOM 1700 C C . GLU A 1 217 ? -23.842 -17.589 15.998 1.00 93.81 217 GLU A C 1
ATOM 1702 O O . GLU A 1 217 ? -25.020 -17.892 15.823 1.00 93.81 217 GLU A O 1
ATOM 1707 N N . VAL A 1 218 ? -22.989 -17.498 14.968 1.00 89.38 218 VAL A N 1
ATOM 1708 C CA . VAL A 1 218 ? -23.338 -17.750 13.556 1.00 89.38 218 VAL A CA 1
ATOM 1709 C C . VAL A 1 218 ? -24.433 -16.799 13.049 1.00 89.38 218 VAL A C 1
ATOM 1711 O O . VAL A 1 218 ? -25.359 -17.191 12.335 1.00 89.38 218 VAL A O 1
ATOM 1714 N N . ALA A 1 219 ? -24.332 -15.510 13.394 1.00 89.56 219 ALA A N 1
ATOM 1715 C CA . ALA A 1 219 ? -25.254 -14.499 12.888 1.00 89.56 219 ALA A CA 1
ATOM 1716 C C . ALA A 1 219 ? -25.333 -14.525 11.341 1.00 89.56 219 ALA A C 1
ATOM 1718 O O . ALA A 1 219 ? -24.299 -14.574 10.667 1.00 89.56 219 ALA A O 1
ATOM 1719 N N . PRO A 1 220 ? -26.536 -14.423 10.740 1.00 90.56 220 PRO A N 1
ATOM 1720 C CA . PRO A 1 220 ? -26.760 -14.649 9.305 1.00 90.56 220 PRO A CA 1
ATOM 1721 C C . PRO A 1 220 ? -26.314 -13.471 8.412 1.00 90.56 220 PRO A C 1
ATOM 1723 O O . PRO A 1 220 ? -26.881 -13.215 7.347 1.00 90.56 220 PRO A O 1
ATOM 1726 N N . TRP A 1 221 ? -25.325 -12.685 8.837 1.00 90.31 221 TRP A N 1
ATOM 1727 C CA . TRP A 1 221 ? -24.946 -11.453 8.155 1.00 90.31 221 TRP A CA 1
ATOM 1728 C C . TRP A 1 221 ? -23.958 -11.691 7.025 1.00 90.31 221 TRP A C 1
ATOM 1730 O O . TRP A 1 221 ? -22.825 -12.113 7.225 1.00 90.31 221 TRP A O 1
ATOM 1740 N N . ARG A 1 222 ? -24.346 -11.262 5.823 1.00 86.38 222 ARG A N 1
ATOM 1741 C CA . ARG A 1 222 ? -23.470 -11.294 4.645 1.00 86.38 222 ARG A CA 1
ATOM 1742 C C . ARG A 1 222 ? -22.321 -10.275 4.703 1.00 86.38 222 ARG A C 1
ATOM 1744 O O . ARG A 1 222 ? -21.341 -10.435 3.985 1.00 86.38 222 ARG A O 1
ATOM 1751 N N . LYS A 1 223 ? -22.474 -9.191 5.477 1.00 91.12 223 LYS A N 1
ATOM 1752 C CA . LYS A 1 223 ? -21.506 -8.077 5.582 1.00 91.12 223 LYS A CA 1
ATOM 1753 C C . LYS A 1 223 ? -21.399 -7.564 7.027 1.00 91.12 223 LYS A C 1
ATOM 1755 O O . LYS A 1 223 ? -22.017 -6.542 7.350 1.00 91.12 223 LYS A O 1
ATOM 1760 N N . PRO A 1 224 ? -20.659 -8.253 7.909 1.00 92.25 224 PRO A N 1
ATOM 1761 C CA . PRO A 1 224 ? -20.530 -7.881 9.318 1.00 92.25 224 PRO A CA 1
ATOM 1762 C C . PRO A 1 224 ? -20.026 -6.447 9.541 1.00 92.25 224 PRO A C 1
ATOM 1764 O O . PRO A 1 224 ? -20.488 -5.762 10.453 1.00 92.25 224 PRO A O 1
ATOM 1767 N N . GLY A 1 225 ? -19.143 -5.928 8.679 1.00 91.19 225 GLY A N 1
ATOM 1768 C CA . GLY A 1 225 ? -18.639 -4.560 8.829 1.00 91.19 225 GLY A CA 1
ATOM 1769 C C . GLY A 1 225 ? -19.704 -3.494 8.559 1.00 91.19 225 GLY A C 1
ATOM 1770 O O . GLY A 1 225 ? -19.614 -2.381 9.077 1.00 91.19 225 GLY A O 1
ATOM 1771 N N . ALA A 1 226 ? -20.752 -3.816 7.790 1.00 91.19 226 ALA A N 1
ATOM 1772 C CA . ALA A 1 226 ? -21.906 -2.930 7.633 1.00 91.19 226 ALA A CA 1
ATOM 1773 C C . ALA A 1 226 ? -22.750 -2.859 8.915 1.00 91.19 226 ALA A C 1
ATOM 1775 O O . ALA A 1 226 ? -23.230 -1.781 9.260 1.00 91.19 226 ALA A O 1
ATOM 1776 N N . VAL A 1 227 ? -22.882 -3.978 9.632 1.00 93.31 227 VAL A N 1
ATOM 1777 C CA . VAL A 1 227 ? -23.580 -4.041 10.925 1.00 93.31 227 VAL A CA 1
ATOM 1778 C C . VAL A 1 227 ? -22.828 -3.226 11.972 1.00 93.31 227 VAL A C 1
ATOM 1780 O O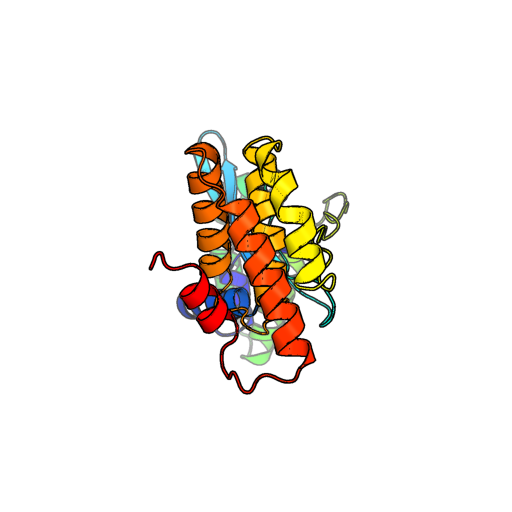 . VAL A 1 227 ? -23.438 -2.412 12.661 1.00 93.31 227 VAL A O 1
ATOM 1783 N N . LEU A 1 228 ? -21.498 -3.357 12.025 1.00 94.62 228 LEU A N 1
ATOM 1784 C CA . LEU A 1 228 ? -20.655 -2.510 12.873 1.00 94.62 228 LEU A CA 1
ATOM 1785 C C . LEU A 1 228 ? -20.871 -1.023 12.574 1.00 94.62 228 LEU A C 1
ATOM 1787 O O . LEU A 1 228 ? -21.122 -0.238 13.481 1.00 94.62 228 LEU A O 1
ATOM 1791 N N . ALA A 1 229 ? -20.819 -0.634 11.298 1.00 92.00 229 ALA A N 1
ATOM 1792 C CA . ALA A 1 229 ? -21.026 0.756 10.903 1.00 92.00 229 ALA A CA 1
ATOM 1793 C C . ALA A 1 229 ? -22.432 1.272 11.250 1.00 92.00 229 ALA A C 1
ATOM 1795 O O . ALA A 1 229 ? -22.572 2.444 11.579 1.00 92.00 229 ALA A O 1
ATOM 1796 N N . ALA A 1 230 ? -23.463 0.424 11.182 1.00 92.12 230 ALA A N 1
ATOM 1797 C CA . ALA A 1 230 ? -24.822 0.786 11.580 1.00 92.12 230 ALA A CA 1
ATOM 1798 C C . ALA A 1 230 ? -24.934 1.009 13.097 1.00 92.12 230 ALA A C 1
ATOM 1800 O O . ALA A 1 230 ? -25.544 1.985 13.515 1.00 92.12 230 ALA A O 1
ATOM 1801 N N . ARG A 1 231 ? -24.286 0.161 13.906 1.00 92.44 231 ARG A N 1
ATOM 1802 C CA . ARG A 1 231 ? -24.255 0.258 15.378 1.00 92.44 231 ARG A CA 1
ATOM 1803 C C . ARG A 1 231 ? -23.520 1.486 15.911 1.00 92.44 231 ARG A C 1
ATOM 1805 O O . ARG A 1 231 ? -23.746 1.882 17.046 1.00 92.44 231 ARG A O 1
ATOM 1812 N N . LEU A 1 232 ? -22.614 2.045 15.113 1.00 91.12 232 LEU A N 1
ATOM 1813 C CA . LEU A 1 232 ? -21.838 3.235 15.461 1.00 91.12 232 LEU A CA 1
ATOM 1814 C C . LEU A 1 232 ? -22.504 4.540 15.017 1.00 91.12 232 LEU A C 1
ATOM 1816 O O . LEU A 1 232 ? -21.978 5.608 15.315 1.00 91.12 232 LEU A O 1
ATOM 1820 N N . ARG A 1 233 ? -23.618 4.491 14.274 1.00 85.69 233 ARG A N 1
ATOM 1821 C CA . ARG A 1 233 ? -24.341 5.722 13.951 1.00 85.69 233 ARG A CA 1
ATOM 1822 C C . ARG A 1 233 ? -25.027 6.242 15.216 1.00 85.69 233 ARG A C 1
ATOM 1824 O O . ARG A 1 233 ? -25.630 5.435 15.923 1.00 85.69 233 ARG A O 1
ATOM 1831 N N . PRO A 1 234 ? -24.962 7.555 15.488 1.00 66.88 234 PRO A N 1
ATOM 1832 C CA . PRO A 1 234 ? -25.801 8.151 16.516 1.00 66.88 234 PRO A CA 1
ATOM 1833 C C . PRO A 1 234 ? -27.274 7.893 16.169 1.00 66.88 234 PRO A C 1
ATOM 1835 O O . PRO A 1 234 ? -27.644 7.956 14.992 1.00 66.88 234 PRO A O 1
ATOM 1838 N N . ALA A 1 235 ? -28.055 7.524 17.186 1.00 51.19 235 ALA A N 1
ATOM 1839 C CA . ALA A 1 235 ? -29.506 7.383 17.089 1.00 51.19 235 ALA A CA 1
ATOM 1840 C C . ALA A 1 235 ? -30.174 8.739 16.832 1.00 51.19 235 ALA A C 1
ATOM 1842 O O . ALA A 1 235 ? -29.636 9.755 17.332 1.00 51.19 235 ALA A O 1
#

Radius of gyration: 22.24 Å; chains: 1; bounding box: 56×37×59 Å